Protein AF-A0A0P1G162-F1 (afdb_monomer_lite)

Radius of gyration: 25.58 Å; chains: 1; bounding box: 46×35×74 Å

pLDDT: mean 85.0, std 11.07, range [54.59, 97.31]

Structure (mmCIF, N/CA/C/O backbone):
data_AF-A0A0P1G162-F1
#
_entry.id   AF-A0A0P1G162-F1
#
loop_
_atom_site.group_PDB
_atom_site.id
_atom_site.type_symbol
_atom_site.label_atom_id
_atom_site.label_alt_id
_atom_site.label_comp_id
_atom_site.label_asym_id
_atom_site.label_entity_id
_atom_site.label_seq_id
_atom_site.pdbx_PDB_ins_code
_atom_site.Cartn_x
_atom_site.Cartn_y
_atom_site.Cartn_z
_atom_site.occupancy
_atom_site.B_iso_or_equiv
_atom_site.auth_seq_id
_atom_site.auth_comp_id
_atom_site.auth_asym_id
_atom_site.auth_atom_id
_atom_site.pdbx_PDB_model_num
ATOM 1 N N . MET A 1 1 ? 17.571 1.862 -29.675 1.00 54.59 1 MET A N 1
ATOM 2 C CA . MET A 1 1 ? 16.345 1.551 -30.437 1.00 54.59 1 MET A CA 1
ATOM 3 C C . MET A 1 1 ? 16.375 2.489 -31.629 1.00 54.59 1 MET A C 1
ATOM 5 O O . MET A 1 1 ? 16.463 3.686 -31.397 1.00 54.59 1 MET A O 1
ATOM 9 N N . GLY A 1 2 ? 16.515 1.969 -32.850 1.00 68.31 2 GLY A N 1
ATOM 10 C CA . GLY A 1 2 ? 16.544 2.812 -34.050 1.00 68.31 2 GLY A CA 1
ATOM 11 C C . GLY A 1 2 ? 15.142 3.324 -34.371 1.00 68.31 2 GLY A C 1
ATOM 12 O O . GLY A 1 2 ? 14.163 2.671 -34.011 1.00 68.31 2 GLY A O 1
ATOM 13 N N . SER A 1 3 ? 15.044 4.487 -35.005 1.00 77.25 3 SER A N 1
ATOM 14 C CA . SER A 1 3 ? 13.795 5.010 -35.556 1.00 77.25 3 SER A CA 1
ATOM 15 C C . SER A 1 3 ? 13.823 4.903 -37.079 1.00 77.25 3 SER A C 1
ATOM 17 O O . SER A 1 3 ? 14.880 5.009 -37.697 1.00 77.25 3 SER A O 1
ATOM 19 N N . VAL A 1 4 ? 12.653 4.665 -37.668 1.00 84.94 4 VAL A N 1
ATOM 20 C CA . VAL A 1 4 ? 12.429 4.638 -39.117 1.00 84.94 4 VAL A CA 1
ATOM 21 C C . VAL A 1 4 ? 11.321 5.635 -39.430 1.00 84.94 4 VAL A C 1
ATOM 23 O O . VAL A 1 4 ? 10.371 5.762 -38.653 1.00 84.94 4 VAL A O 1
ATOM 26 N N . ARG A 1 5 ? 11.461 6.372 -40.531 1.00 84.31 5 ARG A N 1
ATOM 27 C CA . ARG A 1 5 ? 10.523 7.407 -40.977 1.00 84.31 5 ARG A CA 1
ATOM 28 C C . ARG A 1 5 ? 10.002 7.057 -42.366 1.00 84.31 5 ARG A C 1
ATOM 30 O O . ARG A 1 5 ? 10.752 6.527 -43.182 1.00 84.31 5 ARG A O 1
ATOM 37 N N . PHE A 1 6 ? 8.739 7.373 -42.633 1.00 82.56 6 PHE A N 1
ATOM 38 C CA . PHE A 1 6 ? 8.193 7.333 -43.985 1.00 82.56 6 PHE A CA 1
ATOM 39 C C . PHE A 1 6 ? 7.494 8.648 -44.314 1.00 82.56 6 PHE A C 1
ATOM 41 O O . PHE A 1 6 ? 6.809 9.209 -43.458 1.00 82.56 6 PHE A O 1
ATOM 48 N N . ASP A 1 7 ? 7.664 9.111 -45.545 1.00 83.25 7 ASP A N 1
ATOM 49 C CA . ASP A 1 7 ? 6.982 10.279 -46.092 1.00 83.25 7 ASP A CA 1
ATOM 50 C C . ASP A 1 7 ? 6.699 10.027 -47.581 1.00 83.25 7 ASP A C 1
ATOM 52 O O . ASP A 1 7 ? 7.611 9.777 -48.367 1.00 83.25 7 ASP A O 1
ATOM 56 N N . ALA A 1 8 ? 5.417 10.038 -47.953 1.00 80.62 8 ALA A N 1
ATOM 57 C CA . ALA A 1 8 ? 4.953 9.707 -49.302 1.00 80.62 8 ALA A CA 1
ATOM 58 C C . ALA A 1 8 ? 4.975 10.900 -50.276 1.00 80.62 8 ALA A C 1
ATOM 60 O O . ALA A 1 8 ? 4.423 10.811 -51.375 1.00 80.62 8 ALA A O 1
ATOM 61 N N . SER A 1 9 ? 5.570 12.029 -49.885 1.00 82.75 9 SER A N 1
ATOM 62 C CA . SER A 1 9 ? 5.669 13.207 -50.742 1.00 82.75 9 SER A CA 1
ATOM 63 C C . SER A 1 9 ? 6.615 12.976 -51.930 1.00 82.75 9 SER A C 1
ATOM 65 O O . SER A 1 9 ? 7.661 12.327 -51.800 1.00 82.75 9 SER A O 1
ATOM 67 N N . PRO A 1 10 ? 6.305 13.571 -53.098 1.00 77.25 10 PRO A N 1
ATOM 68 C CA . PRO A 1 10 ? 7.207 13.552 -54.250 1.00 77.25 10 PRO A CA 1
ATOM 69 C C . PRO A 1 10 ? 8.549 14.240 -53.944 1.00 77.25 10 PRO A C 1
ATOM 71 O O . PRO A 1 10 ? 9.574 13.903 -54.534 1.00 77.25 10 PRO A O 1
ATOM 74 N N . GLU A 1 11 ? 8.561 15.170 -52.987 1.00 78.44 11 GLU A N 1
ATOM 75 C CA . GLU A 1 11 ? 9.760 15.859 -52.509 1.00 78.44 11 GLU A CA 1
ATOM 76 C C . GLU A 1 11 ? 10.715 14.902 -51.783 1.00 78.44 11 GLU A C 1
ATOM 78 O O . GLU A 1 11 ? 11.914 14.896 -52.074 1.00 78.44 11 GLU A O 1
ATOM 83 N N . THR A 1 12 ? 10.182 14.035 -50.913 1.00 77.69 12 THR A N 1
ATOM 84 C CA . THR A 1 12 ? 10.964 12.997 -50.223 1.00 77.69 12 THR A CA 1
ATOM 85 C C . THR A 1 12 ? 11.513 11.963 -51.203 1.00 77.69 12 THR A C 1
ATOM 87 O O . THR A 1 12 ? 12.677 11.578 -51.101 1.00 77.69 12 THR A O 1
ATOM 90 N N . ALA A 1 13 ? 10.725 11.560 -52.205 1.00 76.50 13 ALA A N 1
ATOM 91 C CA . ALA A 1 13 ? 11.189 10.644 -53.249 1.00 76.50 13 ALA A CA 1
ATOM 92 C C . ALA A 1 13 ? 12.379 11.228 -54.034 1.00 76.50 13 ALA A C 1
ATOM 94 O O . ALA A 1 13 ? 13.411 10.571 -54.182 1.00 76.50 13 ALA A O 1
ATOM 95 N N . ALA A 1 14 ? 12.278 12.495 -54.452 1.00 78.12 14 ALA A N 1
ATOM 96 C CA . ALA A 1 14 ? 13.358 13.190 -55.147 1.00 78.12 14 ALA A CA 1
ATOM 97 C C . ALA A 1 14 ? 14.593 13.409 -54.253 1.00 78.12 14 ALA A C 1
ATOM 99 O O . ALA A 1 14 ? 15.727 13.392 -54.734 1.00 78.12 14 ALA A O 1
ATOM 100 N N . GLN A 1 15 ? 14.399 13.620 -52.948 1.00 78.62 15 GLN A N 1
ATOM 101 C CA . GLN A 1 15 ? 15.494 13.737 -51.986 1.00 78.62 15 GLN A CA 1
ATOM 102 C C . GLN A 1 15 ? 16.246 12.415 -51.818 1.00 78.62 15 GLN A C 1
ATOM 104 O O . GLN A 1 15 ? 17.475 12.415 -51.871 1.00 78.62 15 GLN A O 1
ATOM 109 N N . ILE A 1 16 ? 15.527 11.303 -51.643 1.00 77.00 16 ILE A N 1
ATOM 110 C CA . ILE A 1 16 ? 16.122 9.969 -51.505 1.00 77.00 16 ILE A CA 1
ATOM 111 C C . ILE A 1 16 ? 16.911 9.615 -52.769 1.00 77.00 16 ILE A C 1
ATOM 113 O O . ILE A 1 16 ? 18.046 9.160 -52.663 1.00 77.00 16 ILE A O 1
ATOM 117 N N . GLU A 1 17 ? 16.364 9.889 -53.957 1.00 76.25 17 GLU A N 1
ATOM 118 C CA . GLU A 1 17 ? 17.042 9.625 -55.232 1.00 76.25 17 GLU A CA 1
ATOM 119 C C . GLU A 1 17 ? 18.319 10.463 -55.400 1.00 76.25 17 GLU A C 1
ATOM 121 O O . GLU A 1 17 ? 19.373 9.920 -55.737 1.00 76.25 17 GLU A O 1
ATOM 126 N N . ARG A 1 18 ? 18.270 11.769 -55.088 1.00 76.56 18 ARG A N 1
ATOM 127 C CA . ARG A 1 18 ? 19.468 12.632 -55.107 1.00 76.56 18 ARG A CA 1
ATOM 128 C C . ARG A 1 18 ? 20.525 12.184 -54.102 1.00 76.56 18 ARG A C 1
ATOM 130 O O . ARG A 1 18 ? 21.718 12.322 -54.368 1.00 76.56 18 ARG A O 1
ATOM 137 N N . ALA A 1 19 ? 20.099 11.682 -52.947 1.00 74.44 19 ALA A N 1
ATOM 138 C CA . ALA A 1 19 ? 20.993 11.262 -51.878 1.00 74.44 19 ALA A CA 1
ATOM 139 C C . ALA A 1 19 ? 21.515 9.828 -52.053 1.00 74.44 19 ALA A C 1
ATOM 141 O O . ALA A 1 19 ? 22.520 9.494 -51.444 1.00 74.44 19 ALA A O 1
ATOM 142 N N . ALA A 1 20 ? 20.911 8.995 -52.910 1.00 71.06 20 ALA A N 1
ATOM 143 C CA . ALA A 1 20 ? 21.190 7.556 -53.034 1.00 71.06 20 ALA A CA 1
ATOM 144 C C . ALA A 1 20 ? 22.652 7.177 -53.360 1.00 71.06 20 ALA A C 1
ATOM 146 O O . ALA A 1 20 ? 23.011 6.002 -53.301 1.00 71.06 20 ALA A O 1
ATOM 147 N N . ARG A 1 21 ? 23.500 8.148 -53.725 1.00 70.62 21 ARG A N 1
ATOM 148 C CA . ARG A 1 21 ? 24.934 7.966 -54.017 1.00 70.62 21 ARG A CA 1
ATOM 149 C C . ARG A 1 21 ? 25.831 8.971 -53.285 1.00 70.62 21 ARG A C 1
ATOM 151 O O . ARG A 1 21 ? 26.947 9.223 -53.730 1.00 70.62 21 ARG A O 1
ATOM 158 N N . THR A 1 22 ? 25.338 9.572 -52.206 1.00 78.50 22 THR A N 1
ATOM 159 C CA . THR A 1 22 ? 26.082 10.539 -51.392 1.00 78.50 22 THR A CA 1
ATOM 160 C C . THR A 1 22 ? 26.056 10.142 -49.921 1.00 78.50 22 THR A C 1
ATOM 162 O O . THR A 1 22 ? 25.216 9.356 -49.483 1.00 78.50 22 THR A O 1
ATOM 165 N N . ASP A 1 23 ? 26.945 1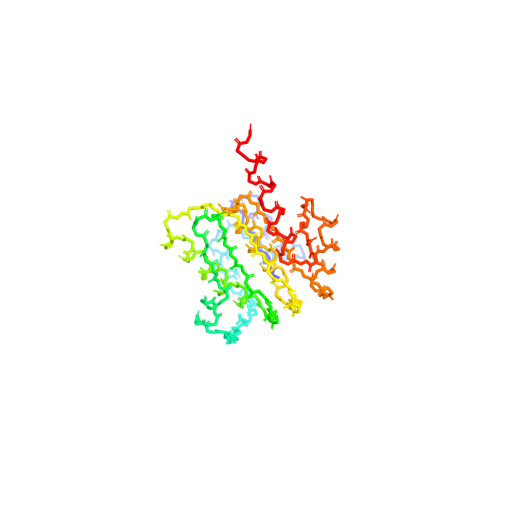0.741 -49.132 1.00 71.12 23 ASP A N 1
ATOM 166 C CA . ASP A 1 23 ? 26.984 10.553 -47.676 1.00 71.12 23 ASP A CA 1
ATOM 167 C C . ASP A 1 23 ? 25.746 11.120 -46.953 1.00 71.12 23 ASP A C 1
ATOM 169 O O . ASP A 1 23 ? 25.569 10.901 -45.757 1.00 71.12 23 ASP A O 1
ATOM 173 N N . ALA A 1 24 ? 24.869 11.839 -47.665 1.00 75.38 24 ALA A N 1
ATOM 174 C CA . ALA A 1 24 ? 23.609 12.356 -47.135 1.00 75.38 24 ALA A CA 1
ATOM 175 C C . ALA A 1 24 ? 22.458 11.330 -47.186 1.00 75.38 24 ALA A C 1
ATOM 177 O O . ALA A 1 24 ? 21.331 11.661 -46.813 1.00 75.38 24 ALA A O 1
ATOM 178 N N . PHE A 1 25 ? 22.708 10.107 -47.669 1.00 78.69 25 PHE A N 1
ATOM 179 C CA . PHE A 1 25 ? 21.707 9.044 -47.712 1.00 78.69 25 PHE A CA 1
ATOM 180 C C . PHE A 1 25 ? 21.298 8.587 -46.304 1.00 78.69 25 PHE A C 1
ATOM 182 O O . PHE A 1 25 ? 22.125 8.079 -45.546 1.00 78.69 25 PHE A O 1
ATOM 189 N N . ASP A 1 26 ? 20.007 8.699 -45.976 1.00 78.06 26 ASP A N 1
ATOM 190 C CA . ASP A 1 26 ? 19.441 8.123 -44.752 1.00 78.06 26 ASP A CA 1
ATOM 191 C C . ASP A 1 26 ? 18.793 6.754 -45.051 1.00 78.06 26 ASP A C 1
ATOM 193 O O . ASP A 1 26 ? 17.706 6.701 -45.632 1.00 78.06 26 ASP A O 1
ATOM 197 N N . PRO A 1 27 ? 19.399 5.628 -44.623 1.00 79.25 27 PRO A N 1
ATOM 198 C CA . PRO A 1 27 ? 18.866 4.282 -44.851 1.00 79.25 27 PRO A CA 1
ATOM 199 C C . PRO A 1 27 ? 17.619 3.952 -44.008 1.00 79.25 27 PRO A C 1
ATOM 201 O O . PRO A 1 27 ? 17.137 2.815 -44.042 1.00 79.25 27 PRO A O 1
ATOM 204 N N . ASN A 1 28 ? 17.132 4.892 -43.192 1.00 82.44 28 ASN A N 1
ATOM 205 C CA . ASN A 1 28 ? 15.932 4.747 -42.373 1.00 82.44 28 ASN A CA 1
ATOM 206 C C . ASN A 1 28 ? 14.798 5.701 -42.800 1.00 82.44 28 ASN A C 1
ATOM 208 O O . ASN A 1 28 ? 13.811 5.815 -42.067 1.00 82.44 28 ASN A O 1
ATOM 212 N N . LEU A 1 29 ? 14.915 6.360 -43.960 1.00 84.44 29 LEU A N 1
ATOM 213 C CA . LEU A 1 29 ? 13.868 7.181 -44.571 1.00 84.44 29 LEU A CA 1
ATOM 214 C C . LEU A 1 29 ? 13.285 6.479 -45.808 1.00 84.44 29 LEU A C 1
ATOM 216 O O . LEU A 1 29 ? 14.016 6.131 -46.731 1.00 84.44 29 LEU A O 1
ATOM 220 N N . PHE A 1 30 ? 11.964 6.291 -45.832 1.00 86.56 30 PHE A N 1
ATOM 221 C CA . PHE A 1 30 ? 11.251 5.569 -46.893 1.00 86.56 30 PHE A CA 1
ATOM 222 C C . PHE A 1 30 ? 10.132 6.411 -47.510 1.00 86.56 30 PHE A C 1
ATOM 224 O O . PHE A 1 30 ? 9.578 7.299 -46.866 1.00 86.56 30 PHE A O 1
ATOM 231 N N . THR A 1 31 ? 9.753 6.097 -48.747 1.00 85.69 31 THR A N 1
ATOM 232 C CA . THR A 1 31 ? 8.630 6.752 -49.444 1.00 85.69 31 THR A CA 1
ATOM 233 C C . THR A 1 31 ? 7.275 6.118 -49.136 1.00 85.69 31 THR A C 1
ATOM 235 O O . THR A 1 31 ? 6.232 6.658 -49.493 1.00 85.69 31 THR A O 1
ATOM 238 N N . ASN A 1 32 ? 7.260 4.957 -48.482 1.00 84.75 32 ASN A N 1
ATOM 239 C CA . ASN A 1 32 ? 6.035 4.253 -48.136 1.00 84.75 32 ASN A CA 1
ATOM 240 C C . ASN A 1 32 ? 6.145 3.569 -46.769 1.00 84.75 32 ASN A C 1
ATOM 242 O O . ASN A 1 32 ? 7.229 3.337 -46.226 1.00 84.75 32 ASN A O 1
ATOM 246 N N . ARG A 1 33 ? 4.974 3.280 -46.200 1.00 82.56 33 ARG A N 1
ATOM 247 C CA . ARG A 1 33 ? 4.839 2.690 -44.870 1.00 82.56 33 ARG A CA 1
ATOM 248 C C . ARG A 1 33 ? 5.283 1.229 -44.836 1.00 82.56 33 ARG A C 1
ATOM 250 O O . ARG A 1 33 ? 5.865 0.819 -43.837 1.00 82.56 33 ARG A O 1
ATOM 257 N N . ASP A 1 34 ? 5.004 0.459 -45.882 1.00 86.06 34 ASP A N 1
ATOM 258 C CA . ASP A 1 34 ? 5.282 -0.980 -45.908 1.00 86.06 34 ASP A CA 1
ATOM 259 C C . ASP A 1 34 ? 6.787 -1.270 -45.834 1.00 86.06 34 ASP A C 1
ATOM 261 O O . ASP A 1 34 ? 7.220 -2.085 -45.017 1.00 86.06 34 ASP A O 1
ATOM 265 N N . ASP A 1 35 ? 7.604 -0.515 -46.568 1.00 84.06 35 ASP A N 1
ATOM 266 C CA . ASP A 1 35 ? 9.064 -0.627 -46.530 1.00 84.06 35 ASP A CA 1
ATOM 267 C C . ASP A 1 35 ? 9.642 -0.160 -45.188 1.00 84.06 35 ASP A C 1
ATOM 269 O O . ASP A 1 35 ? 10.555 -0.786 -44.640 1.00 84.06 35 ASP A O 1
ATOM 273 N N . ALA A 1 36 ? 9.072 0.900 -44.604 1.00 83.19 36 ALA A N 1
ATOM 274 C CA . ALA A 1 36 ? 9.453 1.364 -43.274 1.00 83.19 36 ALA A CA 1
ATOM 275 C C . ALA A 1 36 ? 9.171 0.310 -42.190 1.00 83.19 36 ALA A C 1
ATOM 277 O O . ALA A 1 36 ? 10.000 0.086 -41.303 1.00 83.19 36 ALA A O 1
ATOM 278 N N . VAL A 1 37 ? 8.026 -0.373 -42.270 1.00 83.38 37 VAL A N 1
ATOM 279 C CA . VAL A 1 37 ? 7.676 -1.478 -41.367 1.00 83.38 37 VAL A CA 1
ATOM 280 C C . VAL A 1 37 ? 8.609 -2.670 -41.589 1.00 83.38 37 VAL A C 1
ATOM 282 O O . VAL A 1 37 ? 9.187 -3.173 -40.625 1.00 83.38 37 VAL A O 1
ATOM 285 N N . ALA A 1 38 ? 8.868 -3.054 -42.841 1.00 85.19 38 ALA A N 1
ATOM 286 C CA . ALA A 1 38 ? 9.804 -4.131 -43.161 1.00 85.19 38 ALA A CA 1
ATOM 287 C C . ALA A 1 38 ? 11.230 -3.843 -42.652 1.00 85.19 38 ALA A C 1
ATOM 289 O O . ALA A 1 38 ? 11.946 -4.754 -42.225 1.00 85.19 38 ALA A O 1
ATOM 290 N N . ARG A 1 39 ? 11.655 -2.572 -42.658 1.00 82.81 39 ARG A N 1
ATOM 291 C CA . ARG A 1 39 ? 12.931 -2.138 -42.077 1.00 82.81 39 ARG A CA 1
ATOM 292 C C . ARG A 1 39 ? 12.938 -2.263 -40.558 1.00 82.81 39 ARG A C 1
ATOM 294 O O . ARG A 1 39 ? 13.928 -2.760 -40.018 1.00 82.81 39 ARG A O 1
ATOM 301 N N . LEU A 1 40 ? 11.872 -1.825 -39.887 1.00 81.69 40 LEU A N 1
ATOM 302 C CA . LEU A 1 40 ? 11.719 -1.946 -38.433 1.00 81.69 40 LEU A CA 1
ATOM 303 C C . LEU A 1 40 ? 11.768 -3.408 -37.979 1.00 81.69 40 LEU A C 1
ATOM 305 O O . LEU A 1 40 ? 12.475 -3.712 -37.020 1.00 81.69 40 LEU A O 1
ATOM 309 N N . ASP A 1 41 ? 11.104 -4.315 -38.696 1.00 79.62 41 ASP A N 1
ATOM 310 C CA . ASP A 1 41 ? 11.087 -5.747 -38.368 1.00 79.62 41 ASP A CA 1
ATOM 311 C C . ASP A 1 41 ? 12.470 -6.402 -38.488 1.00 79.62 41 ASP A C 1
ATOM 313 O O . ASP A 1 41 ? 12.810 -7.314 -37.733 1.00 79.62 41 ASP A O 1
ATOM 317 N N . ARG A 1 42 ? 13.302 -5.914 -39.415 1.00 79.00 42 ARG A N 1
ATOM 318 C CA . ARG A 1 42 ? 14.681 -6.388 -39.615 1.00 79.00 42 ARG A CA 1
ATOM 319 C C . ARG A 1 42 ? 15.689 -5.735 -38.672 1.00 79.00 42 ARG A C 1
ATOM 321 O O . ARG A 1 42 ? 16.851 -6.148 -38.655 1.00 79.00 42 ARG A O 1
ATOM 328 N N . MET A 1 43 ? 15.305 -4.701 -37.918 1.00 78.38 43 MET A N 1
ATOM 329 C CA . MET A 1 43 ? 16.220 -4.086 -36.962 1.00 78.38 43 MET A CA 1
ATOM 330 C C . MET A 1 43 ? 16.512 -5.065 -35.818 1.00 78.38 43 MET A C 1
ATOM 332 O O . MET A 1 43 ? 15.585 -5.653 -35.258 1.00 78.38 43 MET A O 1
ATOM 336 N N . PRO A 1 44 ? 17.787 -5.219 -35.410 1.00 65.62 44 PRO A N 1
ATOM 337 C CA . PRO A 1 44 ? 18.139 -6.070 -34.285 1.00 65.62 44 PRO A CA 1
ATOM 338 C C . PRO A 1 44 ? 17.474 -5.518 -33.024 1.00 65.62 44 PRO A C 1
ATOM 340 O O . PRO A 1 44 ? 17.884 -4.506 -32.446 1.00 65.62 44 PRO A O 1
ATOM 343 N N . THR A 1 45 ? 16.408 -6.181 -32.590 1.00 65.94 45 THR A N 1
ATOM 344 C CA . THR A 1 45 ? 15.763 -5.869 -31.328 1.00 65.94 45 THR A CA 1
ATOM 345 C C . THR A 1 45 ? 16.660 -6.393 -30.219 1.00 65.94 45 THR A C 1
ATOM 347 O O . THR A 1 45 ? 16.752 -7.593 -29.980 1.00 65.94 45 THR A O 1
ATOM 350 N N . LYS A 1 46 ? 17.275 -5.484 -29.457 1.00 58.88 46 LYS A N 1
ATOM 351 C CA . LYS A 1 46 ? 17.721 -5.792 -28.090 1.00 58.88 46 LYS A CA 1
ATOM 352 C C . LYS A 1 46 ? 16.483 -5.938 -27.201 1.00 58.88 46 LYS A C 1
ATOM 354 O O . LYS A 1 46 ? 16.286 -5.160 -26.272 1.00 58.88 46 LYS A O 1
ATOM 359 N N . ARG A 1 47 ? 15.587 -6.876 -27.529 1.00 56.66 47 ARG A N 1
ATOM 360 C CA . ARG A 1 47 ? 14.538 -7.305 -26.609 1.00 56.66 47 ARG A CA 1
ATOM 361 C C . ARG A 1 47 ? 15.265 -8.011 -25.480 1.00 56.66 47 ARG A C 1
ATOM 363 O O . ARG A 1 47 ? 15.593 -9.187 -25.578 1.00 56.66 47 ARG A O 1
ATOM 370 N N . THR A 1 48 ? 15.581 -7.251 -24.439 1.00 57.94 48 THR A N 1
ATOM 371 C CA . THR A 1 48 ? 16.070 -7.803 -23.185 1.00 57.94 48 THR A CA 1
ATOM 372 C C . THR A 1 48 ? 15.066 -8.862 -22.755 1.00 57.94 48 THR A C 1
ATOM 374 O O . THR A 1 48 ? 13.865 -8.579 -22.697 1.00 57.94 48 THR A O 1
ATOM 377 N N . GLN A 1 49 ? 15.541 -10.089 -22.532 1.00 57.62 49 GLN A N 1
ATOM 378 C CA . GLN A 1 49 ? 14.711 -11.169 -22.014 1.00 57.62 49 GLN A CA 1
ATOM 379 C C . GLN A 1 49 ? 13.941 -10.633 -20.806 1.00 57.62 49 GLN A C 1
ATOM 381 O O . GLN A 1 49 ? 14.531 -10.037 -19.902 1.00 57.62 49 GLN A O 1
ATOM 386 N N . LYS A 1 50 ? 12.613 -10.775 -20.821 1.00 57.69 50 LYS A N 1
ATOM 387 C CA . LYS A 1 50 ? 11.789 -10.343 -19.696 1.00 57.69 50 LYS A CA 1
ATOM 388 C C . LYS A 1 50 ? 12.216 -11.194 -18.504 1.00 57.69 50 LYS A C 1
ATOM 390 O O . LYS A 1 50 ? 11.992 -12.400 -18.519 1.00 57.69 50 LYS A O 1
ATOM 395 N N . VAL A 1 51 ? 12.867 -10.584 -17.517 1.00 66.69 51 VAL A N 1
ATOM 396 C CA . VAL A 1 51 ? 13.251 -11.277 -16.286 1.00 66.69 51 VAL A CA 1
ATOM 397 C C . VAL A 1 51 ? 11.958 -11.704 -15.598 1.00 66.69 51 VAL A C 1
ATOM 399 O O . VAL A 1 51 ? 11.208 -10.877 -15.079 1.00 66.69 51 VAL A O 1
ATOM 402 N N . LEU A 1 52 ? 11.648 -12.995 -15.680 1.00 66.06 52 LEU A N 1
ATOM 403 C CA . LEU A 1 52 ? 10.531 -13.599 -14.972 1.00 66.06 52 LEU A CA 1
ATOM 404 C C . LEU A 1 52 ? 11.055 -14.026 -13.608 1.00 66.06 52 LEU A C 1
ATOM 406 O O . LEU A 1 52 ? 11.715 -15.052 -13.479 1.00 66.06 52 LEU A O 1
ATOM 410 N N . HIS A 1 53 ? 10.793 -13.211 -12.595 1.00 74.94 53 HIS A N 1
ATOM 411 C CA . HIS A 1 53 ? 11.111 -13.592 -11.228 1.00 74.94 53 HIS A CA 1
ATOM 412 C C . HIS A 1 53 ? 10.167 -14.697 -10.753 1.00 74.94 53 HIS A C 1
ATOM 414 O O . HIS A 1 53 ? 8.969 -14.639 -11.042 1.00 74.94 53 HIS A O 1
ATOM 420 N N . ALA A 1 54 ? 10.684 -15.686 -10.024 1.00 76.81 54 ALA A N 1
ATOM 421 C CA . ALA A 1 54 ? 9.846 -16.629 -9.291 1.00 76.81 54 ALA A CA 1
ATOM 422 C C . ALA A 1 54 ? 9.044 -15.879 -8.205 1.00 76.81 54 ALA A C 1
ATOM 424 O O . ALA A 1 54 ? 9.527 -14.870 -7.692 1.00 76.81 54 ALA A O 1
ATOM 425 N N . PRO A 1 55 ? 7.817 -16.314 -7.875 1.00 81.69 55 PRO A N 1
ATOM 426 C CA . PRO A 1 55 ? 7.064 -15.711 -6.780 1.00 81.69 55 PRO A CA 1
ATOM 427 C C . PRO A 1 55 ? 7.744 -16.024 -5.438 1.00 81.69 55 PRO A C 1
ATOM 429 O O . PRO A 1 55 ? 7.999 -17.191 -5.145 1.00 81.69 55 PRO A O 1
ATOM 432 N N . ASN A 1 56 ? 8.011 -15.002 -4.615 1.00 90.50 56 ASN A N 1
ATOM 433 C CA . ASN A 1 56 ? 8.564 -15.203 -3.264 1.00 90.50 56 ASN A CA 1
ATOM 434 C C . ASN A 1 56 ? 7.493 -15.579 -2.232 1.00 90.50 56 ASN A C 1
ATOM 436 O O . ASN A 1 56 ? 7.814 -16.060 -1.147 1.00 90.50 56 ASN A O 1
ATOM 440 N N . TYR A 1 57 ? 6.220 -15.356 -2.559 1.00 92.75 57 TYR A N 1
ATOM 441 C CA . TYR A 1 57 ? 5.108 -15.483 -1.628 1.00 92.75 57 TYR A CA 1
ATOM 442 C C . TYR A 1 57 ? 3.925 -16.218 -2.252 1.00 92.75 57 TYR A C 1
ATOM 444 O O . TYR A 1 57 ? 3.752 -16.250 -3.470 1.00 92.75 57 TYR A O 1
ATOM 452 N N . THR A 1 58 ? 3.100 -16.809 -1.392 1.00 92.81 58 THR A N 1
ATOM 453 C CA . THR A 1 58 ? 1.878 -17.518 -1.785 1.00 92.81 58 THR A CA 1
ATOM 454 C C . THR A 1 58 ? 0.645 -16.645 -1.558 1.00 92.81 58 THR A C 1
ATOM 456 O O . THR A 1 58 ? 0.655 -15.716 -0.756 1.00 92.81 58 THR A O 1
ATOM 459 N N . THR A 1 59 ? -0.479 -16.978 -2.188 1.00 91.44 59 THR A N 1
ATOM 460 C CA . THR A 1 59 ? -1.749 -16.283 -1.921 1.00 91.44 59 THR A CA 1
ATOM 461 C C . THR A 1 59 ? -2.192 -16.407 -0.457 1.00 91.44 59 THR A C 1
ATOM 463 O O . THR A 1 59 ? -2.774 -15.473 0.094 1.00 91.44 59 THR A O 1
ATOM 466 N N . ALA A 1 60 ? -1.889 -17.531 0.20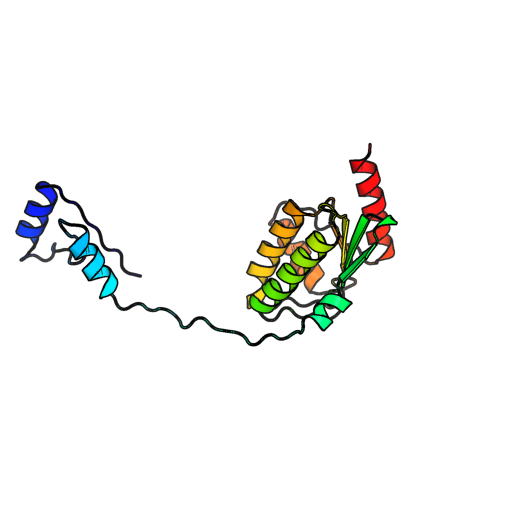5 1.00 92.31 60 ALA A N 1
ATOM 467 C CA . ALA A 1 60 ? -2.187 -17.727 1.626 1.00 92.31 60 ALA A CA 1
ATOM 468 C C . ALA A 1 60 ? -1.390 -16.755 2.517 1.00 92.31 60 ALA A C 1
ATOM 470 O O . ALA A 1 60 ? -1.937 -16.190 3.466 1.00 92.31 60 ALA A O 1
ATOM 471 N N . GLU A 1 61 ? -0.128 -16.503 2.159 1.00 93.25 61 GLU A N 1
ATOM 472 C CA . GLU A 1 61 ? 0.721 -15.489 2.792 1.00 93.25 61 GLU A CA 1
ATOM 473 C C . GLU A 1 61 ? 0.135 -14.081 2.661 1.00 93.25 61 GLU A C 1
ATOM 475 O O . GLU A 1 61 ? 0.205 -13.272 3.585 1.00 93.25 61 GLU A O 1
ATOM 480 N N . PHE A 1 62 ? -0.478 -13.781 1.520 1.00 93.94 62 PHE A N 1
ATOM 481 C CA . PHE A 1 62 ? -1.113 -12.486 1.316 1.00 93.94 62 PHE A CA 1
ATOM 482 C C . PHE A 1 62 ? -2.414 -12.362 2.101 1.00 93.94 62 PHE A C 1
ATOM 484 O O . PHE A 1 62 ? -2.659 -11.341 2.741 1.00 93.94 62 PHE A O 1
ATOM 491 N N . THR A 1 63 ? -3.205 -13.435 2.126 1.00 94.44 63 THR A N 1
ATOM 492 C CA . THR A 1 63 ? -4.489 -13.469 2.831 1.00 94.44 63 THR A CA 1
ATOM 493 C C . THR A 1 63 ? -4.307 -13.225 4.327 1.00 94.44 63 THR A C 1
ATOM 495 O O . THR A 1 63 ? -5.042 -12.429 4.904 1.00 94.44 63 THR A O 1
ATOM 498 N N . ARG A 1 64 ? -3.297 -13.837 4.965 1.00 95.06 64 ARG A N 1
ATOM 499 C CA . ARG A 1 64 ? -3.042 -13.633 6.406 1.00 95.06 64 ARG A CA 1
ATOM 500 C C . ARG A 1 64 ? -2.631 -12.197 6.762 1.00 95.06 64 ARG A C 1
ATOM 502 O O . ARG A 1 64 ? -2.769 -11.794 7.915 1.00 95.06 64 ARG A O 1
ATOM 509 N N . ARG A 1 65 ? -2.128 -11.436 5.784 1.00 95.94 65 ARG A N 1
ATOM 510 C CA . ARG A 1 65 ? -1.649 -10.056 5.951 1.00 95.94 65 ARG A CA 1
ATOM 511 C C . ARG A 1 65 ? -2.718 -8.998 5.682 1.00 95.94 65 ARG A C 1
ATOM 513 O O . ARG A 1 65 ? -2.460 -7.817 5.891 1.00 95.94 65 ARG A O 1
ATOM 520 N N . LEU A 1 66 ? -3.911 -9.398 5.245 1.00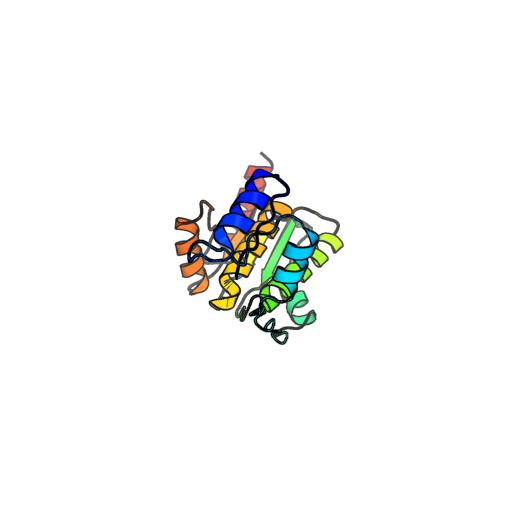 96.25 66 LEU A N 1
ATOM 521 C CA . LEU A 1 66 ? -5.033 -8.494 5.004 1.00 96.25 66 LEU A CA 1
ATOM 522 C C . LEU A 1 66 ? -6.149 -8.766 6.004 1.00 96.25 66 LEU A C 1
ATOM 524 O O . LEU A 1 66 ? -6.689 -9.870 6.065 1.00 96.25 66 LEU A O 1
ATOM 528 N N . ARG A 1 67 ? -6.529 -7.744 6.772 1.00 96.44 67 ARG A N 1
ATOM 529 C CA . ARG A 1 67 ? -7.655 -7.829 7.710 1.00 96.44 67 ARG A CA 1
ATOM 530 C C . ARG A 1 67 ? -8.647 -6.712 7.427 1.00 96.44 67 ARG A C 1
ATOM 532 O O . ARG A 1 67 ? -8.277 -5.542 7.449 1.00 96.44 67 ARG A O 1
ATOM 539 N N . PHE A 1 68 ? -9.890 -7.094 7.164 1.00 96.06 68 PHE A N 1
ATOM 540 C CA . PHE A 1 68 ? -11.008 -6.175 6.987 1.00 96.06 68 PHE A CA 1
ATOM 541 C C . PHE A 1 68 ? -11.731 -6.023 8.321 1.00 96.06 68 PHE A C 1
ATOM 543 O O . PHE A 1 68 ? -12.040 -7.023 8.967 1.00 96.06 68 PHE A O 1
ATOM 550 N N . ASP A 1 69 ? -11.996 -4.782 8.702 1.00 95.19 69 ASP A N 1
ATOM 551 C CA . ASP A 1 69 ? -12.830 -4.400 9.835 1.00 95.19 69 ASP A CA 1
ATOM 552 C C . ASP A 1 69 ? -14.006 -3.580 9.279 1.00 95.19 69 ASP A C 1
ATOM 554 O O . ASP A 1 69 ? -13.861 -2.369 9.069 1.00 95.19 69 ASP A O 1
ATOM 558 N N . PRO A 1 70 ? -15.124 -4.241 8.915 1.00 92.88 70 PRO A N 1
ATOM 559 C CA . PRO A 1 70 ? -16.265 -3.579 8.289 1.00 92.88 70 PRO A CA 1
ATOM 560 C C . PRO A 1 70 ? -16.911 -2.535 9.199 1.00 92.88 70 PRO A C 1
ATOM 562 O O . PRO A 1 70 ? -17.289 -1.472 8.714 1.00 92.88 70 PRO A O 1
ATOM 565 N N . ASP A 1 71 ? -16.969 -2.801 10.506 1.00 91.25 71 ASP A N 1
ATOM 566 C CA . ASP A 1 71 ? -17.585 -1.904 11.486 1.00 91.25 71 ASP A CA 1
ATOM 567 C C . ASP A 1 71 ? -16.809 -0.585 11.588 1.00 91.25 71 ASP A C 1
ATOM 569 O O . ASP A 1 71 ? -17.395 0.497 11.615 1.00 91.25 71 ASP A O 1
ATOM 573 N N . ALA A 1 72 ? -15.474 -0.656 11.578 1.00 90.50 72 ALA A N 1
ATOM 574 C CA . ALA A 1 72 ? -14.625 0.531 11.570 1.00 90.50 72 ALA A CA 1
ATOM 575 C C . ALA A 1 72 ? -14.385 1.112 10.161 1.00 90.50 72 ALA A C 1
ATOM 577 O O . ALA A 1 72 ? -13.779 2.187 10.045 1.00 90.50 72 ALA A O 1
ATOM 578 N N . GLN A 1 73 ? -14.807 0.415 9.098 1.00 95.25 73 GLN A N 1
ATOM 579 C CA . GLN A 1 73 ? -14.448 0.693 7.702 1.00 95.25 73 GLN A CA 1
ATOM 580 C C . GLN A 1 73 ? -12.920 0.782 7.502 1.00 95.25 73 GLN A C 1
ATOM 582 O O . GLN A 1 73 ? -12.399 1.630 6.770 1.00 95.25 73 GLN A O 1
ATOM 587 N N . VAL A 1 74 ? -12.170 -0.103 8.169 1.00 96.44 74 VAL A N 1
ATOM 588 C CA . VAL A 1 74 ? -10.701 -0.140 8.111 1.00 96.44 74 VAL A CA 1
ATOM 589 C C . VAL A 1 74 ? -10.217 -1.391 7.388 1.00 96.44 74 VAL A C 1
ATOM 591 O O . VAL A 1 74 ? -10.569 -2.513 7.740 1.00 96.44 74 VAL A O 1
ATOM 594 N N . LEU A 1 75 ? -9.335 -1.198 6.410 1.00 97.31 75 LEU A N 1
ATOM 595 C CA . LEU A 1 75 ? -8.530 -2.260 5.820 1.00 97.31 75 LEU A CA 1
ATOM 596 C C . LEU A 1 75 ? -7.107 -2.173 6.373 1.00 97.31 75 LEU A C 1
ATOM 598 O O . LEU A 1 75 ? -6.396 -1.187 6.162 1.00 97.31 75 LEU A O 1
ATOM 602 N N . ASN A 1 76 ? -6.704 -3.215 7.095 1.00 97.19 76 ASN A N 1
ATOM 603 C CA . ASN A 1 76 ? -5.373 -3.351 7.663 1.00 97.19 76 ASN A CA 1
ATOM 604 C C . ASN A 1 76 ? -4.458 -4.155 6.728 1.00 97.19 76 ASN A C 1
ATOM 606 O O . ASN A 1 76 ? -4.778 -5.292 6.370 1.00 97.19 76 ASN A O 1
ATOM 610 N N . PHE A 1 77 ? -3.317 -3.558 6.390 1.00 96.38 77 PHE A N 1
ATOM 611 C CA . PHE A 1 77 ? -2.209 -4.158 5.658 1.00 96.38 77 PHE A CA 1
ATOM 612 C C . PHE A 1 77 ? -1.065 -4.453 6.621 1.00 96.38 77 PHE A C 1
ATOM 614 O O . PHE A 1 77 ? -0.435 -3.542 7.156 1.00 96.38 77 PHE A O 1
ATOM 621 N N . ASP A 1 78 ? -0.775 -5.731 6.805 1.00 95.38 78 ASP A N 1
ATOM 622 C CA . ASP A 1 78 ? 0.296 -6.201 7.668 1.00 95.38 78 ASP A CA 1
ATOM 623 C C . ASP A 1 78 ? 1.577 -6.429 6.849 1.00 95.38 78 ASP A C 1
ATOM 625 O O . ASP A 1 78 ? 1.799 -7.522 6.318 1.00 95.38 78 ASP A O 1
ATOM 629 N N . PHE A 1 79 ? 2.429 -5.403 6.720 1.00 94.00 79 PHE A N 1
ATOM 630 C CA . PHE A 1 79 ? 3.769 -5.544 6.127 1.00 94.00 79 PHE A CA 1
ATOM 631 C C . PHE A 1 79 ? 4.855 -5.833 7.159 1.00 94.00 79 PHE A C 1
ATOM 633 O O . PHE A 1 79 ? 6.038 -5.707 6.840 1.00 94.00 79 PHE A O 1
ATOM 640 N N . SER A 1 80 ? 4.484 -6.262 8.370 1.00 92.12 80 SER A N 1
ATOM 641 C CA . SER A 1 80 ? 5.473 -6.566 9.397 1.00 92.12 80 SER A CA 1
ATOM 642 C C . SER A 1 80 ? 6.458 -7.646 8.920 1.00 92.12 80 SER A C 1
ATOM 644 O O . SER A 1 80 ? 6.051 -8.723 8.456 1.00 92.12 80 SER A O 1
ATOM 646 N N . GLY A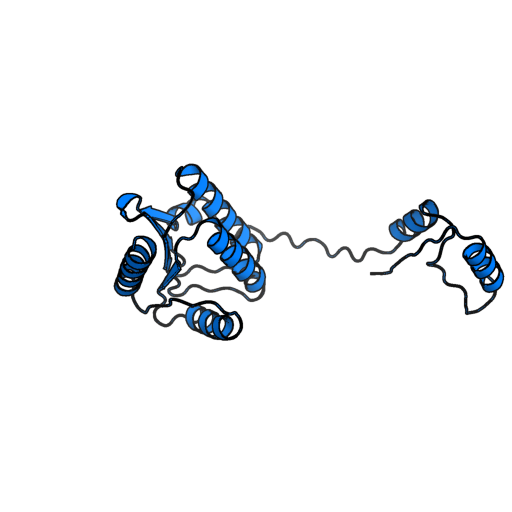 1 81 ? 7.755 -7.319 8.939 1.00 91.06 81 GLY A N 1
ATOM 647 C CA . GLY A 1 81 ? 8.842 -8.180 8.451 1.00 91.06 81 GLY A CA 1
ATOM 648 C C . GLY A 1 81 ? 8.725 -8.615 6.981 1.00 91.06 81 GLY A C 1
ATOM 649 O O . GLY A 1 81 ? 9.317 -9.621 6.589 1.00 91.06 81 GLY A O 1
ATOM 650 N N . PHE A 1 82 ? 7.913 -7.933 6.169 1.00 93.50 82 PHE A N 1
ATOM 651 C CA . PHE A 1 82 ? 7.690 -8.297 4.771 1.00 93.50 82 PHE A CA 1
ATOM 652 C C . PHE A 1 82 ? 8.752 -7.672 3.860 1.00 93.50 82 PHE A C 1
ATOM 654 O O . PHE A 1 82 ? 9.119 -6.511 4.039 1.00 93.50 82 PHE A O 1
ATOM 661 N N . ILE A 1 83 ? 9.225 -8.423 2.860 1.00 93.75 83 ILE A N 1
ATOM 662 C CA . ILE A 1 83 ? 10.293 -7.983 1.957 1.00 93.75 83 ILE A CA 1
ATOM 663 C C . ILE A 1 83 ? 9.783 -7.976 0.516 1.00 93.75 83 ILE A C 1
ATOM 665 O O . ILE A 1 83 ? 9.553 -9.017 -0.092 1.00 93.75 83 ILE A O 1
ATOM 669 N N . PHE A 1 84 ? 9.661 -6.797 -0.083 1.00 93.06 84 PHE A N 1
ATOM 670 C CA . PHE A 1 84 ? 9.391 -6.681 -1.515 1.00 93.06 84 PHE A CA 1
ATOM 671 C C . PHE A 1 84 ? 10.704 -6.798 -2.297 1.00 93.06 84 PHE A C 1
ATOM 673 O O . PHE A 1 84 ? 11.437 -5.813 -2.418 1.00 93.06 84 PHE A O 1
ATOM 680 N N . HIS A 1 85 ? 11.006 -7.980 -2.847 1.00 91.88 85 HIS A N 1
ATOM 681 C CA . HIS A 1 85 ? 12.279 -8.235 -3.536 1.00 91.88 85 HIS A CA 1
ATOM 682 C C . HIS A 1 85 ? 12.324 -7.579 -4.918 1.00 91.88 85 HIS A C 1
ATOM 684 O O . HIS A 1 85 ? 13.347 -7.042 -5.346 1.00 91.88 85 HIS A O 1
ATOM 690 N N . HIS A 1 86 ? 11.199 -7.608 -5.629 1.00 91.00 86 HIS A N 1
ATOM 691 C CA . HIS A 1 86 ? 11.075 -7.068 -6.979 1.00 91.00 86 HIS A CA 1
ATOM 692 C C . HIS A 1 86 ? 9.629 -6.695 -7.306 1.00 91.00 86 HIS A C 1
ATOM 694 O O . HIS A 1 86 ? 8.688 -7.003 -6.576 1.00 91.00 86 HIS A O 1
ATOM 700 N N . SER A 1 87 ? 9.443 -6.079 -8.471 1.00 91.94 87 SER A N 1
ATOM 701 C CA . SER A 1 87 ? 8.143 -5.664 -9.006 1.00 91.94 87 SER A CA 1
ATOM 702 C C . SER A 1 87 ? 7.055 -6.739 -8.974 1.00 91.94 87 SER A C 1
ATOM 704 O O . SER A 1 87 ? 5.900 -6.402 -8.733 1.00 91.94 87 SER A O 1
ATOM 706 N N . ARG A 1 88 ? 7.394 -8.017 -9.201 1.00 92.06 88 ARG A N 1
ATOM 707 C CA . ARG A 1 88 ? 6.404 -9.104 -9.158 1.00 92.06 88 ARG A CA 1
ATOM 708 C C . ARG A 1 88 ? 5.762 -9.271 -7.775 1.00 92.06 88 ARG A C 1
ATOM 710 O O . ARG A 1 88 ? 4.545 -9.309 -7.730 1.00 92.06 88 ARG A O 1
ATOM 717 N N . ASP A 1 89 ? 6.522 -9.261 -6.676 1.00 93.31 89 ASP A N 1
ATOM 718 C CA . ASP A 1 89 ? 5.948 -9.361 -5.321 1.00 93.31 89 ASP A CA 1
ATOM 719 C C . ASP A 1 89 ? 4.963 -8.219 -5.048 1.00 93.31 89 ASP A C 1
ATOM 721 O O . ASP A 1 89 ? 3.903 -8.419 -4.461 1.00 93.31 89 ASP A O 1
ATOM 725 N N . VAL A 1 90 ? 5.304 -7.012 -5.518 1.00 94.44 90 VAL A N 1
ATOM 726 C CA . VAL A 1 90 ? 4.421 -5.847 -5.421 1.00 94.44 90 VAL A CA 1
ATOM 727 C C . VAL A 1 90 ? 3.146 -6.083 -6.226 1.00 94.44 90 VAL A C 1
ATOM 729 O O . VAL A 1 90 ? 2.054 -5.885 -5.710 1.00 94.44 90 VAL A O 1
ATOM 732 N N . ASN A 1 91 ? 3.260 -6.487 -7.490 1.00 95.31 91 ASN A N 1
ATOM 733 C CA . ASN A 1 91 ? 2.087 -6.698 -8.333 1.00 95.31 91 ASN A CA 1
ATOM 734 C C . ASN A 1 91 ? 1.184 -7.787 -7.760 1.00 95.31 91 ASN A C 1
ATOM 736 O O . ASN A 1 91 ? 0.007 -7.517 -7.554 1.00 95.31 91 ASN A O 1
ATOM 740 N N . ASP A 1 92 ? 1.750 -8.942 -7.413 1.00 95.06 92 ASP A N 1
ATOM 741 C CA . ASP A 1 92 ? 1.003 -10.090 -6.907 1.00 95.06 92 ASP A CA 1
ATOM 742 C C . ASP A 1 92 ? 0.266 -9.724 -5.596 1.00 95.06 92 ASP A C 1
ATOM 744 O O . ASP A 1 92 ? -0.913 -10.046 -5.436 1.00 95.06 92 ASP A O 1
ATOM 748 N N . PHE A 1 93 ? 0.903 -8.974 -4.682 1.00 95.81 93 PHE A N 1
ATOM 749 C CA . PHE A 1 93 ? 0.245 -8.526 -3.447 1.00 95.81 93 PHE A CA 1
ATOM 750 C C . PHE A 1 93 ? -0.858 -7.491 -3.704 1.00 95.81 93 PHE A C 1
ATOM 752 O O . PHE A 1 93 ? -1.957 -7.595 -3.161 1.00 95.81 93 PHE A O 1
ATOM 759 N N . TYR A 1 94 ? -0.587 -6.474 -4.526 1.00 96.31 94 TYR A N 1
ATOM 760 C CA . TYR A 1 94 ? -1.560 -5.413 -4.794 1.00 96.31 94 TYR A CA 1
ATOM 761 C C . TYR A 1 94 ? -2.731 -5.888 -5.662 1.00 96.31 94 TYR A C 1
ATOM 763 O O . TYR A 1 94 ? -3.843 -5.399 -5.474 1.00 96.31 94 TYR A O 1
ATOM 771 N N . ASP A 1 95 ? -2.517 -6.839 -6.571 1.00 96.62 95 ASP A N 1
ATOM 772 C CA . ASP A 1 95 ? -3.596 -7.498 -7.313 1.00 96.62 95 ASP A CA 1
ATOM 773 C C . ASP A 1 95 ? -4.508 -8.249 -6.333 1.00 96.62 95 ASP A C 1
ATOM 775 O O . ASP A 1 95 ? -5.723 -8.041 -6.346 1.00 96.62 95 ASP A O 1
ATOM 779 N N . HIS A 1 96 ? -3.920 -9.000 -5.392 1.00 96.62 96 HIS A N 1
ATOM 780 C CA . HIS A 1 96 ? -4.674 -9.677 -4.338 1.00 96.62 96 HIS A CA 1
ATOM 781 C C . HIS A 1 96 ? -5.481 -8.697 -3.470 1.00 96.62 96 HIS A C 1
ATOM 783 O O . HIS A 1 96 ? -6.653 -8.944 -3.193 1.00 96.62 96 HIS A O 1
ATOM 789 N N . ILE A 1 97 ? -4.909 -7.552 -3.077 1.00 96.00 97 ILE A N 1
ATOM 790 C CA . ILE A 1 97 ? -5.652 -6.504 -2.356 1.00 96.00 97 ILE A CA 1
ATOM 791 C C . ILE A 1 97 ? -6.881 -6.057 -3.151 1.00 96.00 97 ILE A C 1
ATOM 793 O O . ILE A 1 97 ? -7.982 -5.997 -2.605 1.00 96.00 97 ILE A O 1
ATOM 797 N N . GLU A 1 98 ? -6.699 -5.711 -4.426 1.00 96.00 98 GLU A N 1
ATOM 798 C CA . GLU A 1 98 ? -7.784 -5.191 -5.260 1.00 96.00 98 GLU A CA 1
ATOM 799 C C . GLU A 1 98 ? -8.892 -6.230 -5.463 1.00 96.00 98 GLU A C 1
ATOM 801 O O . GLU A 1 98 ? -10.071 -5.876 -5.454 1.00 96.00 98 GLU A O 1
ATOM 806 N N . GLU A 1 99 ? -8.537 -7.506 -5.606 1.00 96.19 99 GLU A N 1
ATOM 807 C CA . GLU A 1 99 ? -9.499 -8.611 -5.640 1.00 96.19 99 GLU A CA 1
ATOM 808 C C . GLU A 1 99 ? -10.285 -8.725 -4.331 1.00 96.19 99 GLU A C 1
ATOM 810 O O . GLU A 1 99 ? -11.512 -8.835 -4.357 1.00 96.19 99 GLU A O 1
ATOM 815 N N . ARG A 1 100 ? -9.608 -8.641 -3.179 1.00 95.81 100 ARG A N 1
ATOM 816 C CA . ARG A 1 100 ? -10.252 -8.729 -1.860 1.00 95.81 100 ARG A CA 1
ATOM 817 C C . ARG A 1 100 ? -11.161 -7.535 -1.571 1.00 95.81 100 ARG A C 1
ATOM 819 O O . ARG A 1 100 ? -12.246 -7.736 -1.033 1.00 95.81 100 ARG A O 1
ATOM 826 N N . ILE A 1 101 ? -10.768 -6.322 -1.964 1.00 95.62 101 ILE A N 1
ATOM 827 C CA . ILE A 1 101 ? -11.625 -5.132 -1.847 1.00 95.62 101 ILE A CA 1
ATOM 828 C C . ILE A 1 101 ? -12.887 -5.314 -2.695 1.00 95.62 101 ILE A C 1
ATOM 830 O O . ILE A 1 101 ? -13.986 -5.156 -2.174 1.00 95.62 101 ILE A O 1
ATOM 834 N N . LYS A 1 102 ? -12.764 -5.738 -3.959 1.00 94.38 102 LYS A N 1
ATOM 835 C CA . LYS A 1 102 ? -13.938 -6.013 -4.808 1.00 94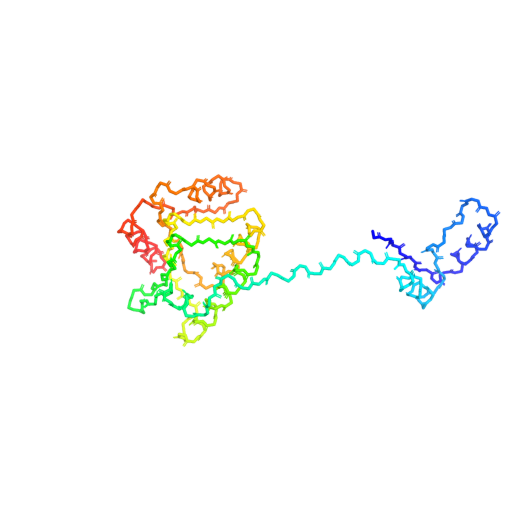.38 102 LYS A CA 1
ATOM 836 C C . LYS A 1 102 ? -14.849 -7.084 -4.206 1.00 94.38 102 LYS A C 1
ATOM 838 O O . LYS A 1 102 ? -16.062 -6.914 -4.194 1.00 94.38 102 LYS A O 1
ATOM 843 N N . ALA A 1 103 ? -14.270 -8.163 -3.680 1.00 93.81 103 ALA A N 1
ATOM 844 C CA . ALA A 1 103 ? -15.023 -9.242 -3.045 1.00 93.81 103 ALA A CA 1
ATOM 845 C C . ALA A 1 103 ? -15.738 -8.809 -1.751 1.00 93.81 103 ALA A C 1
ATOM 847 O O . ALA A 1 103 ? -16.713 -9.445 -1.365 1.00 93.81 103 ALA A O 1
ATOM 848 N N . SER A 1 104 ? -15.281 -7.737 -1.090 1.00 92.50 104 SER A N 1
ATOM 849 C CA . SER A 1 104 ? -15.927 -7.196 0.115 1.00 92.50 104 SER A CA 1
ATOM 850 C C . SER A 1 104 ? -17.258 -6.486 -0.168 1.00 92.50 104 SER A C 1
ATOM 852 O O . SER A 1 104 ? -18.037 -6.275 0.755 1.00 92.50 104 SER A O 1
ATOM 854 N N . GLY A 1 105 ? -17.520 -6.103 -1.425 1.00 91.12 105 GLY A N 1
ATOM 855 C CA . GLY A 1 105 ? -18.696 -5.314 -1.811 1.00 91.12 105 GLY A CA 1
ATOM 856 C C . GLY A 1 105 ? -18.609 -3.822 -1.464 1.00 91.12 105 GLY A C 1
ATOM 857 O O . GLY A 1 105 ? -19.548 -3.084 -1.745 1.00 91.12 105 GLY A O 1
ATOM 858 N N . GLN A 1 106 ? -17.494 -3.364 -0.887 1.00 90.75 106 GLN A N 1
ATOM 859 C CA . GLN A 1 106 ? -17.276 -1.976 -0.486 1.00 90.75 106 GLN A CA 1
ATOM 860 C C . GLN A 1 106 ? -16.082 -1.358 -1.221 1.00 90.75 106 GLN A C 1
ATOM 862 O O . GLN A 1 106 ? -14.961 -1.864 -1.160 1.00 90.75 106 GLN A O 1
ATOM 867 N N . ASP A 1 107 ? -16.315 -0.213 -1.866 1.00 89.81 107 ASP A N 1
ATOM 868 C CA . ASP A 1 107 ? -15.333 0.442 -2.742 1.00 89.81 107 ASP A CA 1
ATOM 869 C C . ASP A 1 107 ? -14.364 1.389 -2.021 1.00 89.81 107 ASP A C 1
ATOM 871 O O . ASP A 1 107 ? -13.365 1.816 -2.602 1.00 89.81 107 ASP A O 1
ATOM 875 N N . LYS A 1 108 ? -14.650 1.774 -0.774 1.00 94.56 108 LYS A N 1
ATOM 876 C CA . LYS A 1 108 ? -13.896 2.809 -0.057 1.00 94.56 108 LYS A CA 1
ATOM 877 C C . LYS A 1 108 ? -13.602 2.397 1.379 1.00 94.56 108 LYS A C 1
ATOM 879 O O . LYS A 1 108 ? -14.521 2.057 2.118 1.00 94.56 108 LYS A O 1
ATOM 884 N N . TRP A 1 109 ? -12.336 2.489 1.776 1.00 96.81 109 TRP A N 1
ATOM 885 C CA . TRP A 1 109 ? -11.830 2.051 3.078 1.00 96.81 109 TRP A CA 1
ATOM 886 C C . TRP A 1 109 ? -10.815 3.048 3.639 1.00 96.81 109 TRP A C 1
ATOM 888 O O . TRP A 1 109 ? -10.059 3.665 2.888 1.00 96.81 109 TRP A O 1
ATOM 898 N N . PHE A 1 110 ? -10.737 3.163 4.962 1.00 96.00 110 PHE A N 1
ATOM 899 C CA . PHE A 1 110 ? -9.557 3.733 5.608 1.00 96.00 110 PHE A CA 1
ATOM 900 C C . PHE A 1 110 ? -8.450 2.684 5.640 1.00 96.00 110 PHE A C 1
ATOM 902 O O . PHE A 1 110 ? -8.679 1.532 6.003 1.00 96.00 110 PHE A O 1
ATOM 909 N N . PHE A 1 111 ? -7.239 3.066 5.258 1.00 96.50 111 PHE A N 1
ATOM 910 C CA . PHE A 1 111 ? -6.105 2.151 5.234 1.00 96.50 111 PHE A CA 1
ATOM 911 C C . PHE A 1 111 ? -5.251 2.316 6.483 1.00 96.50 111 PHE A C 1
ATOM 913 O O . PHE A 1 111 ? -4.741 3.404 6.762 1.00 96.50 111 PHE A O 1
ATOM 920 N N . LEU A 1 112 ? -5.040 1.207 7.183 1.00 96.38 112 LEU A N 1
ATOM 921 C CA . LEU A 1 112 ? -4.073 1.088 8.264 1.00 96.38 112 LEU A CA 1
ATOM 922 C C . LEU A 1 112 ? -2.923 0.207 7.781 1.00 96.38 112 LEU A C 1
ATOM 924 O O . LEU A 1 112 ? -3.150 -0.939 7.416 1.00 96.38 112 LEU A O 1
ATOM 928 N N . ILE A 1 113 ? -1.701 0.729 7.759 1.00 95.06 113 ILE A N 1
ATOM 929 C CA . ILE A 1 113 ? -0.550 0.007 7.203 1.00 95.06 113 ILE A CA 1
ATOM 930 C C . ILE A 1 113 ? 0.511 -0.180 8.289 1.00 95.06 113 ILE A C 1
ATOM 932 O O . ILE A 1 113 ? 1.071 0.803 8.781 1.00 95.06 113 ILE A O 1
ATOM 936 N N . ASP A 1 114 ? 0.808 -1.432 8.618 1.00 94.44 114 ASP A N 1
ATOM 937 C CA . ASP A 1 114 ? 1.953 -1.819 9.439 1.00 94.44 114 ASP A CA 1
ATOM 938 C C . ASP A 1 114 ? 3.200 -1.913 8.563 1.00 94.44 114 ASP A C 1
ATOM 940 O O . ASP A 1 114 ? 3.247 -2.766 7.686 1.00 94.44 114 ASP A O 1
ATOM 944 N N . ASN A 1 115 ? 4.202 -1.062 8.778 1.00 91.00 115 ASN A N 1
ATOM 945 C CA . ASN A 1 115 ? 5.494 -1.134 8.082 1.00 91.00 115 ASN A CA 1
ATOM 946 C C . ASN A 1 115 ? 6.647 -1.529 9.019 1.00 91.00 115 ASN A C 1
ATOM 948 O O . ASN A 1 115 ? 7.807 -1.263 8.702 1.00 91.00 115 ASN A O 1
ATOM 952 N N . THR A 1 116 ? 6.356 -2.120 10.179 1.00 90.19 116 THR A N 1
ATOM 953 C CA . THR A 1 116 ? 7.383 -2.545 11.142 1.00 90.19 116 THR A CA 1
ATOM 954 C C . THR A 1 116 ? 8.342 -3.538 10.485 1.00 90.19 116 THR A C 1
ATOM 956 O O . THR A 1 116 ? 7.913 -4.569 9.982 1.00 90.19 116 THR A O 1
ATOM 959 N N . ASP A 1 117 ? 9.635 -3.217 10.423 1.00 89.19 117 ASP A N 1
ATOM 960 C CA . ASP A 1 117 ? 10.663 -4.041 9.759 1.00 89.19 117 ASP A CA 1
ATOM 961 C C . ASP A 1 117 ? 10.356 -4.442 8.301 1.00 89.19 117 ASP A C 1
ATOM 963 O O . ASP A 1 117 ? 10.957 -5.370 7.759 1.00 89.19 117 ASP A O 1
ATOM 967 N N . CYS A 1 118 ? 9.437 -3.737 7.635 1.00 91.50 118 CYS A N 1
ATOM 968 C CA . CYS A 1 118 ? 9.193 -3.912 6.210 1.00 91.50 118 CYS A CA 1
ATOM 969 C C . CYS A 1 118 ? 10.437 -3.466 5.439 1.00 91.50 118 CYS A C 1
ATOM 971 O O . CYS A 1 118 ? 11.047 -2.450 5.786 1.00 91.50 118 CYS A O 1
ATOM 973 N N . GLN A 1 119 ? 10.796 -4.182 4.378 1.00 90.81 119 GLN A N 1
ATOM 974 C CA . GLN A 1 119 ? 11.882 -3.803 3.482 1.00 90.81 119 GLN A CA 1
ATOM 975 C C . GLN A 1 119 ? 11.397 -3.779 2.038 1.00 90.81 119 GLN A C 1
ATOM 977 O O . GLN A 1 119 ? 10.732 -4.695 1.554 1.00 90.81 119 GLN A O 1
ATOM 982 N N . ILE A 1 120 ? 11.770 -2.730 1.315 1.00 90.25 120 ILE A N 1
ATOM 983 C CA . ILE A 1 120 ? 11.477 -2.607 -0.109 1.00 90.25 120 ILE A CA 1
ATOM 984 C C . ILE A 1 120 ? 12.817 -2.549 -0.825 1.00 90.25 120 ILE A C 1
ATOM 986 O O . ILE A 1 120 ? 13.584 -1.600 -0.664 1.00 90.25 120 ILE A O 1
ATOM 990 N N . MET A 1 121 ? 13.122 -3.582 -1.604 1.00 90.44 121 MET A N 1
ATOM 991 C CA . MET A 1 121 ? 14.385 -3.645 -2.330 1.00 90.44 121 MET A CA 1
ATOM 992 C C . MET A 1 121 ? 14.401 -2.617 -3.473 1.00 90.44 121 MET A C 1
ATOM 994 O O . MET A 1 121 ? 13.342 -2.288 -4.025 1.00 90.44 121 MET A O 1
ATOM 998 N N . PRO A 1 122 ? 15.580 -2.120 -3.901 1.00 87.06 122 PRO A N 1
ATOM 999 C CA . PRO A 1 122 ? 15.698 -1.114 -4.963 1.00 87.06 122 PRO A CA 1
ATOM 1000 C C . PRO A 1 122 ? 14.897 -1.433 -6.237 1.00 87.06 122 PRO A C 1
ATOM 1002 O O . PRO A 1 122 ? 14.251 -0.550 -6.802 1.00 87.06 122 PRO A O 1
ATOM 1005 N N . GLY A 1 123 ? 14.867 -2.705 -6.653 1.00 87.88 123 GLY A N 1
ATOM 1006 C CA . GLY A 1 123 ? 14.127 -3.167 -7.835 1.00 87.88 123 GLY A CA 1
ATOM 1007 C C . GLY A 1 123 ? 12.596 -3.181 -7.691 1.00 87.88 123 GLY A C 1
ATOM 1008 O O . GLY A 1 123 ? 11.890 -3.296 -8.694 1.00 87.88 123 GLY A O 1
ATOM 1009 N N . ALA A 1 124 ? 12.065 -3.058 -6.473 1.00 90.81 124 ALA A N 1
ATOM 1010 C CA . ALA A 1 124 ? 10.630 -3.049 -6.190 1.00 90.81 124 ALA A CA 1
ATOM 1011 C C . ALA A 1 124 ? 10.057 -1.634 -6.001 1.00 90.81 124 ALA A C 1
ATOM 1013 O O . ALA A 1 124 ? 8.872 -1.415 -6.259 1.00 90.81 124 ALA A O 1
ATOM 1014 N N . TRP A 1 125 ? 10.885 -0.661 -5.603 1.00 87.62 125 TRP A N 1
ATOM 1015 C CA . TRP A 1 125 ? 10.448 0.672 -5.163 1.00 87.62 125 TRP A CA 1
ATOM 1016 C C . TRP A 1 125 ? 9.547 1.419 -6.143 1.00 87.62 125 TRP A C 1
ATOM 1018 O O . TRP A 1 125 ? 8.524 1.974 -5.742 1.00 87.62 125 TRP A O 1
ATOM 1028 N N . VAL A 1 126 ? 9.910 1.444 -7.428 1.00 88.25 126 VAL A N 1
ATOM 1029 C CA . VAL A 1 126 ? 9.137 2.176 -8.447 1.00 88.25 126 VAL A CA 1
ATOM 1030 C C . VAL A 1 126 ? 7.723 1.609 -8.557 1.00 88.25 126 VAL A C 1
ATOM 1032 O O . VAL A 1 126 ? 6.749 2.362 -8.563 1.00 88.25 126 VAL A O 1
ATOM 1035 N N . GLN A 1 127 ? 7.601 0.280 -8.591 1.00 92.38 127 GLN A N 1
ATOM 1036 C CA . GLN A 1 127 ? 6.297 -0.374 -8.655 1.00 92.38 127 GLN A CA 1
ATOM 1037 C C . GLN A 1 127 ? 5.530 -0.230 -7.347 1.00 92.38 127 GLN A C 1
ATOM 1039 O O . GLN A 1 127 ? 4.333 0.034 -7.388 1.00 92.38 127 GLN A O 1
ATOM 1044 N N . TYR A 1 128 ? 6.202 -0.321 -6.198 1.00 91.50 128 TYR A N 1
ATOM 1045 C CA . TYR A 1 128 ? 5.576 -0.110 -4.895 1.00 91.50 128 TYR A CA 1
ATOM 1046 C C . TYR A 1 128 ? 4.944 1.283 -4.790 1.00 91.50 128 TYR A C 1
ATOM 1048 O O . TYR A 1 128 ? 3.764 1.403 -4.464 1.00 91.50 128 TYR A O 1
ATOM 1056 N N . ALA A 1 129 ? 5.682 2.335 -5.156 1.00 88.69 129 ALA A N 1
ATOM 1057 C CA . ALA A 1 129 ? 5.168 3.703 -5.154 1.00 88.69 129 ALA A CA 1
ATOM 1058 C C . ALA A 1 129 ? 3.997 3.881 -6.137 1.00 88.69 129 ALA A C 1
ATOM 1060 O O . ALA A 1 129 ? 2.969 4.465 -5.787 1.00 88.69 129 ALA A O 1
ATOM 1061 N N . PHE A 1 130 ? 4.120 3.339 -7.354 1.00 90.50 130 PHE A N 1
ATOM 1062 C CA . PHE A 1 130 ? 3.073 3.420 -8.372 1.00 90.50 130 PHE A CA 1
ATOM 1063 C C . PHE A 1 130 ? 1.784 2.700 -7.948 1.00 90.50 130 PHE A C 1
ATOM 1065 O O . PHE A 1 130 ? 0.704 3.299 -7.962 1.00 90.50 130 PHE A O 1
ATOM 1072 N N . ARG A 1 131 ? 1.883 1.425 -7.546 1.00 94.81 131 ARG A N 1
ATOM 1073 C CA . ARG A 1 131 ? 0.734 0.613 -7.115 1.00 94.81 131 ARG A CA 1
ATOM 1074 C C . ARG A 1 131 ? 0.117 1.188 -5.842 1.00 94.81 131 ARG A C 1
ATOM 1076 O O . ARG A 1 131 ? -1.105 1.311 -5.792 1.00 94.81 131 ARG A O 1
ATOM 1083 N N . GLY A 1 132 ? 0.943 1.637 -4.895 1.00 92.00 132 GLY A N 1
ATOM 1084 C CA . GLY A 1 132 ? 0.530 2.340 -3.682 1.00 92.00 132 GLY A CA 1
ATOM 1085 C C . GLY A 1 132 ? -0.309 3.579 -3.979 1.00 92.00 132 GLY A C 1
ATOM 1086 O O . GLY A 1 132 ? -1.440 3.682 -3.501 1.00 92.00 132 GLY A O 1
ATOM 1087 N N . LYS A 1 133 ? 0.191 4.491 -4.823 1.00 89.50 133 LYS A N 1
ATOM 1088 C CA . LYS A 1 133 ? -0.543 5.701 -5.232 1.00 89.50 133 LYS A CA 1
ATOM 1089 C C . LYS A 1 133 ? -1.863 5.361 -5.925 1.00 89.50 133 LYS A C 1
ATOM 1091 O O . LYS A 1 133 ? -2.895 5.936 -5.589 1.00 89.50 133 LYS A O 1
ATOM 1096 N N . ARG A 1 134 ? -1.849 4.408 -6.863 1.00 93.44 134 ARG A N 1
ATOM 1097 C CA . ARG A 1 134 ? -3.048 3.993 -7.609 1.00 93.44 134 ARG A CA 1
ATOM 1098 C C . ARG A 1 134 ? -4.118 3.396 -6.695 1.00 93.44 134 ARG A C 1
ATOM 1100 O O . ARG A 1 134 ? -5.286 3.749 -6.825 1.00 93.44 134 ARG A O 1
ATOM 1107 N N . LEU A 1 135 ? -3.714 2.528 -5.767 1.00 94.44 135 LEU A N 1
ATOM 1108 C CA . LEU A 1 135 ? -4.611 1.925 -4.784 1.00 94.44 135 LEU A CA 1
ATOM 1109 C C . LEU A 1 135 ? -5.233 2.998 -3.880 1.00 94.44 135 LEU A C 1
ATOM 1111 O O . LEU A 1 135 ? -6.442 2.985 -3.665 1.00 94.44 135 LEU A O 1
ATOM 1115 N N . ASN A 1 136 ? -4.419 3.953 -3.417 1.00 91.00 136 ASN A N 1
ATOM 1116 C CA . ASN A 1 136 ? -4.876 5.067 -2.590 1.00 91.00 136 ASN A CA 1
ATOM 1117 C C . ASN A 1 136 ? -5.938 5.911 -3.302 1.00 91.00 136 ASN A C 1
ATOM 1119 O O . ASN A 1 136 ? -7.041 6.058 -2.790 1.00 91.00 136 ASN A O 1
ATOM 1123 N N . LEU A 1 137 ? -5.642 6.400 -4.509 1.00 91.31 137 LEU A N 1
ATOM 1124 C CA . LEU A 1 137 ? -6.582 7.225 -5.278 1.00 91.31 137 LEU A CA 1
ATOM 1125 C C . LEU A 1 137 ? -7.919 6.515 -5.523 1.00 91.31 137 LEU A C 1
ATOM 1127 O O . LEU A 1 137 ? -8.978 7.141 -5.519 1.00 91.31 137 LEU A O 1
ATOM 1131 N N . ARG A 1 138 ? -7.876 5.197 -5.741 1.00 94.88 138 ARG A N 1
ATOM 1132 C CA . ARG A 1 138 ? -9.066 4.430 -6.096 1.00 94.88 138 ARG A CA 1
ATOM 1133 C C . ARG A 1 138 ? -9.909 4.031 -4.892 1.00 94.88 138 ARG A C 1
ATOM 1135 O O . ARG A 1 138 ? -11.115 4.243 -4.941 1.00 94.88 138 ARG A O 1
ATOM 1142 N N . TYR A 1 139 ? -9.310 3.502 -3.830 1.00 95.56 139 TYR A N 1
ATOM 1143 C CA . TYR A 1 139 ? -10.058 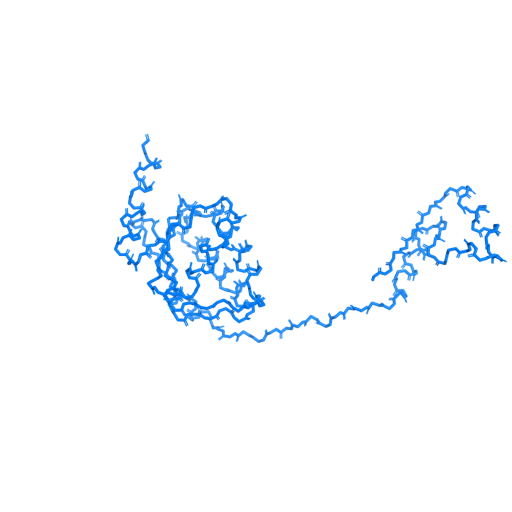2.830 -2.759 1.00 95.56 139 TYR A CA 1
ATOM 1144 C C . TYR A 1 139 ? -9.868 3.446 -1.365 1.00 95.56 139 TYR A C 1
ATOM 1146 O O . TYR A 1 139 ? -10.560 3.044 -0.435 1.00 95.56 139 TYR A O 1
ATOM 1154 N N . SER A 1 140 ? -8.962 4.414 -1.192 1.00 92.94 140 SER A N 1
ATOM 1155 C CA . SER A 1 140 ? -8.691 5.002 0.126 1.00 92.94 140 SER A CA 1
ATOM 1156 C C . SER A 1 140 ? -9.614 6.184 0.428 1.00 92.94 140 SER A C 1
ATOM 1158 O O . SER A 1 140 ? -9.839 7.036 -0.433 1.00 92.94 140 SER A O 1
ATOM 1160 N N . LEU A 1 141 ? -10.115 6.243 1.663 1.00 93.38 141 LEU A N 1
ATOM 1161 C CA . LEU A 1 141 ? -10.680 7.446 2.298 1.00 93.38 141 LEU A CA 1
ATOM 1162 C C . LEU A 1 141 ? -9.625 8.235 3.085 1.00 93.38 141 LEU A C 1
ATOM 1164 O O . LEU A 1 141 ? -9.857 9.358 3.513 1.00 93.38 141 LEU A O 1
ATOM 1168 N N . GLY A 1 142 ? -8.460 7.634 3.292 1.00 92.06 142 GLY A N 1
ATOM 1169 C CA . GLY A 1 142 ? -7.401 8.135 4.149 1.00 92.06 142 GLY A CA 1
ATOM 1170 C C . GLY A 1 142 ? -6.471 6.985 4.501 1.00 92.06 142 GLY A C 1
ATOM 1171 O O . GLY A 1 142 ? -6.895 5.836 4.632 1.00 92.06 142 GLY A O 1
ATOM 1172 N N . SER A 1 143 ? -5.176 7.264 4.608 1.00 92.25 143 SER A N 1
ATOM 1173 C CA . SER A 1 143 ? -4.183 6.227 4.890 1.00 92.25 143 SER A CA 1
ATOM 1174 C C . SER A 1 143 ? -3.226 6.664 5.970 1.00 92.25 143 SER A C 1
ATOM 1176 O O . SER A 1 143 ? -2.630 7.740 5.883 1.00 92.25 143 SER A O 1
ATOM 1178 N N . VAL A 1 144 ? -3.065 5.793 6.961 1.00 93.50 144 VAL A N 1
ATOM 1179 C CA . VAL A 1 144 ? -2.191 5.996 8.109 1.00 93.50 144 VAL A CA 1
ATOM 1180 C C . VAL A 1 144 ? -1.262 4.799 8.235 1.00 93.50 144 VAL A C 1
ATOM 1182 O O . VAL A 1 144 ? -1.662 3.645 8.086 1.00 93.50 144 VAL A O 1
ATOM 1185 N N . ARG A 1 145 ? 0.013 5.089 8.474 1.00 91.75 145 ARG A N 1
ATOM 1186 C CA . ARG A 1 145 ? 1.085 4.103 8.593 1.00 91.75 145 ARG A CA 1
ATOM 1187 C C . ARG A 1 145 ? 1.571 4.086 10.031 1.00 91.75 145 ARG A C 1
ATOM 1189 O O . ARG A 1 145 ? 1.671 5.147 10.640 1.00 91.75 145 ARG A O 1
ATOM 1196 N N . TYR A 1 146 ? 1.944 2.927 10.554 1.00 90.75 146 TYR A N 1
ATOM 1197 C CA . TYR A 1 146 ? 2.760 2.850 11.764 1.00 90.75 146 TYR A CA 1
ATOM 1198 C C . TYR A 1 146 ? 3.987 1.987 11.519 1.00 90.75 146 TYR A C 1
ATOM 1200 O O . TYR A 1 146 ? 3.934 1.011 10.771 1.00 90.75 146 TYR A O 1
ATOM 1208 N N . ALA A 1 147 ? 5.121 2.437 12.047 1.00 81.69 147 ALA A N 1
ATOM 1209 C CA . ALA A 1 147 ? 6.417 1.896 11.664 1.00 81.69 147 ALA A CA 1
ATOM 1210 C C . ALA A 1 147 ? 7.505 2.298 12.680 1.00 81.69 147 ALA A C 1
ATOM 1212 O O . ALA A 1 147 ? 8.333 3.168 12.377 1.00 81.69 147 ALA A O 1
ATOM 1213 N N . PRO A 1 148 ? 7.495 1.736 13.900 1.00 70.31 148 PRO A N 1
ATOM 1214 C CA . PRO A 1 148 ? 8.475 2.079 14.924 1.00 70.31 148 PRO A CA 1
ATOM 1215 C C . PRO A 1 148 ? 9.883 1.721 14.433 1.00 70.31 148 PRO A C 1
ATOM 1217 O O . PRO A 1 148 ? 10.165 0.569 14.130 1.00 70.31 148 PRO A O 1
ATOM 1220 N N . GLY A 1 149 ? 10.759 2.721 14.301 1.00 66.06 149 GLY A N 1
ATOM 1221 C CA . GLY A 1 149 ? 12.187 2.519 14.019 1.00 66.06 149 GLY A CA 1
ATOM 1222 C C . GLY A 1 149 ? 12.565 1.920 12.655 1.00 66.06 149 GLY A C 1
ATOM 1223 O O . GLY A 1 149 ? 13.750 1.718 12.419 1.00 66.06 149 GLY A O 1
ATOM 1224 N N . SER A 1 150 ? 11.616 1.653 11.748 1.00 71.19 150 SER A N 1
ATOM 1225 C CA . SER A 1 150 ? 11.938 0.974 10.479 1.00 71.19 150 SER A CA 1
ATOM 1226 C C . SER A 1 150 ? 12.685 1.870 9.476 1.00 71.19 150 SER A C 1
ATOM 1228 O O . SER A 1 150 ? 12.363 3.052 9.305 1.00 71.19 150 SER A O 1
ATOM 1230 N N . GLU A 1 151 ? 13.626 1.278 8.733 1.00 72.94 151 GLU A N 1
ATOM 1231 C CA . GLU A 1 151 ? 14.316 1.925 7.603 1.00 72.94 151 GLU A CA 1
ATOM 1232 C C . GLU A 1 151 ? 13.321 2.369 6.516 1.00 72.94 151 GLU A C 1
ATOM 1234 O O . GLU A 1 151 ? 13.402 3.483 5.992 1.00 72.94 151 GLU A O 1
ATOM 1239 N N . THR A 1 152 ? 12.297 1.550 6.256 1.00 74.94 152 THR A N 1
ATOM 1240 C CA . THR A 1 152 ? 11.213 1.876 5.320 1.00 74.94 152 THR A CA 1
ATOM 1241 C C . THR A 1 152 ? 10.476 3.155 5.710 1.00 74.94 152 THR A C 1
ATOM 1243 O O . THR A 1 152 ? 10.159 3.967 4.840 1.00 74.94 152 THR A O 1
ATOM 1246 N N . ALA A 1 153 ? 10.242 3.406 7.001 1.00 73.56 153 ALA A N 1
ATOM 1247 C CA . ALA A 1 153 ? 9.642 4.664 7.437 1.00 73.56 153 ALA A CA 1
ATOM 1248 C C . ALA A 1 153 ? 10.533 5.871 7.124 1.00 73.56 153 ALA A C 1
ATOM 1250 O O . ALA A 1 153 ? 10.020 6.915 6.723 1.00 73.56 153 ALA A O 1
ATOM 1251 N N . ALA A 1 154 ? 11.852 5.747 7.297 1.00 76.81 154 ALA A N 1
ATOM 1252 C CA . ALA A 1 154 ? 12.793 6.814 6.965 1.00 76.81 154 ALA A CA 1
ATOM 1253 C C . ALA A 1 154 ? 12.805 7.111 5.455 1.00 76.81 154 ALA A C 1
ATOM 1255 O O . ALA A 1 154 ? 12.742 8.276 5.061 1.00 76.81 154 ALA A O 1
ATOM 1256 N N . GLU A 1 155 ? 12.799 6.076 4.611 1.00 77.94 155 GLU A N 1
ATOM 1257 C CA . GLU A 1 155 ? 12.754 6.226 3.150 1.00 77.94 155 GLU A CA 1
ATOM 1258 C C . GLU A 1 155 ? 11.423 6.829 2.671 1.00 77.94 155 GLU A C 1
ATOM 1260 O O . GLU A 1 155 ? 11.417 7.743 1.845 1.00 77.94 155 GLU A O 1
ATOM 1265 N N . ILE A 1 156 ? 10.287 6.377 3.223 1.00 76.00 156 ILE A N 1
ATOM 1266 C CA . ILE A 1 156 ? 8.967 6.939 2.895 1.00 76.00 156 ILE A CA 1
ATOM 1267 C C . ILE A 1 156 ? 8.901 8.417 3.287 1.00 76.00 156 ILE A C 1
ATOM 1269 O O . ILE A 1 156 ? 8.408 9.215 2.491 1.00 76.00 156 ILE A O 1
ATOM 1273 N N . ARG A 1 157 ? 9.403 8.805 4.470 1.00 77.12 157 ARG A N 1
ATOM 1274 C CA . ARG A 1 157 ? 9.452 10.220 4.885 1.00 77.12 157 ARG A CA 1
ATOM 1275 C C . ARG A 1 157 ? 10.264 11.052 3.898 1.00 77.12 157 ARG A C 1
ATOM 1277 O O . ARG A 1 157 ? 9.715 11.987 3.323 1.00 77.12 157 ARG A O 1
ATOM 1284 N N . ARG A 1 158 ? 11.503 10.634 3.610 1.00 76.88 158 ARG A N 1
ATOM 1285 C CA . ARG A 1 158 ? 12.395 11.330 2.667 1.00 76.88 158 ARG A CA 1
ATOM 1286 C C . ARG A 1 158 ? 11.754 11.506 1.291 1.00 76.88 158 ARG A C 1
ATOM 1288 O O . ARG A 1 158 ? 11.882 12.549 0.663 1.00 76.88 158 ARG A O 1
ATOM 1295 N N . ARG A 1 159 ? 11.042 10.490 0.798 1.00 69.88 159 ARG A N 1
ATOM 1296 C CA . ARG A 1 159 ? 10.368 10.574 -0.506 1.00 69.88 159 ARG A CA 1
ATOM 1297 C C . ARG A 1 159 ? 9.077 11.384 -0.470 1.00 69.88 159 ARG A C 1
ATOM 1299 O O . ARG A 1 159 ? 8.758 12.003 -1.480 1.00 69.88 159 ARG A O 1
ATOM 1306 N N . SER A 1 160 ? 8.367 11.419 0.654 1.00 65.12 160 SER A N 1
ATOM 1307 C CA . SER A 1 160 ? 7.173 12.263 0.817 1.00 65.12 160 SER A CA 1
ATOM 1308 C C . SER A 1 160 ? 7.536 13.750 0.808 1.00 65.12 160 SER A C 1
ATOM 1310 O O . SER A 1 160 ? 6.788 14.556 0.282 1.00 65.12 160 SER A O 1
ATOM 1312 N N . GLU A 1 161 ? 8.727 14.126 1.276 1.00 62.19 161 GLU A N 1
ATOM 1313 C CA . GLU A 1 161 ? 9.226 15.507 1.137 1.00 62.19 161 GLU A CA 1
ATOM 1314 C C . GLU A 1 161 ? 9.377 15.927 -0.337 1.00 62.19 161 GLU A C 1
ATOM 1316 O O . GLU A 1 161 ? 9.211 17.095 -0.675 1.00 62.19 161 GLU A O 1
ATOM 1321 N N . SER A 1 162 ? 9.644 14.968 -1.232 1.00 59.41 162 SER A N 1
ATOM 1322 C CA . SER A 1 162 ? 9.729 15.199 -2.683 1.00 59.41 162 SER A CA 1
ATOM 1323 C C . SER A 1 162 ? 8.400 15.031 -3.432 1.00 59.41 162 SER A C 1
ATOM 1325 O O . SER A 1 162 ? 8.295 15.420 -4.595 1.00 59.41 162 SER A O 1
ATOM 1327 N N . GLN A 1 163 ? 7.399 14.410 -2.805 1.00 54.97 163 GLN A N 1
ATOM 1328 C CA . GLN A 1 163 ? 6.107 14.083 -3.406 1.00 54.97 163 GLN A CA 1
ATOM 1329 C C . GLN A 1 163 ? 5.008 14.573 -2.474 1.00 54.97 163 GLN A C 1
ATOM 1331 O O . GLN A 1 163 ? 4.770 13.925 -1.467 1.00 54.97 163 GLN A O 1
ATOM 1336 N N . ASP A 1 164 ? 4.354 15.676 -2.838 1.00 55.06 164 ASP A N 1
ATOM 1337 C CA . ASP A 1 164 ? 3.309 16.418 -2.110 1.00 55.06 164 ASP A CA 1
ATOM 1338 C C . ASP A 1 164 ? 2.173 15.529 -1.533 1.00 55.06 164 ASP A C 1
ATOM 1340 O O . ASP A 1 164 ? 1.068 15.428 -2.068 1.00 55.06 164 ASP A O 1
ATOM 1344 N N . PHE A 1 165 ? 2.480 14.771 -0.479 1.00 58.31 165 PHE A N 1
ATOM 1345 C CA . PHE A 1 165 ? 1.614 13.784 0.154 1.00 58.31 165 PHE A CA 1
ATOM 1346 C C . PHE A 1 165 ? 1.946 13.696 1.644 1.00 58.31 165 PHE A C 1
ATOM 1348 O O . PHE A 1 165 ? 3.103 13.535 2.030 1.00 58.31 165 PHE A O 1
ATOM 1355 N N . SER A 1 166 ? 0.917 13.741 2.496 1.00 62.16 166 SER A N 1
ATOM 1356 C CA . SER A 1 166 ? 1.099 13.589 3.941 1.00 62.16 166 SER A CA 1
ATOM 1357 C C . SER A 1 166 ? 1.483 12.143 4.285 1.00 62.16 166 SER A C 1
ATOM 1359 O O . SER A 1 166 ? 0.662 11.236 4.105 1.00 62.16 166 SER A O 1
ATOM 1361 N N . PRO A 1 167 ? 2.689 11.881 4.827 1.00 69.88 167 PRO A N 1
ATOM 1362 C CA . PRO A 1 167 ? 3.141 10.517 5.087 1.00 69.88 167 PRO A CA 1
ATOM 1363 C C . PRO A 1 167 ? 2.262 9.787 6.118 1.00 69.88 167 PRO A C 1
ATOM 1365 O O . PRO A 1 167 ? 2.187 8.553 6.076 1.00 69.88 167 PRO A O 1
ATOM 1368 N N . ASN A 1 168 ? 1.580 10.530 7.009 1.00 81.94 168 ASN A N 1
ATOM 1369 C CA . ASN A 1 168 ? 0.728 10.022 8.096 1.00 81.94 168 ASN A CA 1
ATOM 1370 C C . ASN A 1 168 ? 1.369 8.834 8.837 1.00 81.94 168 ASN A C 1
ATOM 1372 O O . ASN A 1 168 ? 0.720 7.815 9.072 1.00 81.94 168 ASN A O 1
ATOM 1376 N N . ILE A 1 169 ? 2.664 8.939 9.153 1.00 84.81 169 ILE A N 1
ATOM 1377 C CA . ILE A 1 169 ? 3.408 7.894 9.865 1.00 84.81 169 ILE A CA 1
ATOM 1378 C C . ILE A 1 169 ? 3.323 8.151 11.369 1.00 84.81 169 ILE A C 1
ATOM 1380 O O . ILE A 1 169 ? 3.652 9.240 11.836 1.00 84.81 169 ILE A O 1
ATOM 1384 N N . ARG A 1 170 ? 2.924 7.126 12.118 1.00 88.31 170 ARG A N 1
ATOM 1385 C CA . ARG A 1 170 ? 2.872 7.077 13.582 1.00 88.31 170 ARG A CA 1
ATOM 1386 C C . ARG A 1 170 ? 3.866 6.055 14.126 1.00 88.31 170 ARG A C 1
ATOM 1388 O O . ARG A 1 170 ? 4.386 5.222 13.380 1.00 88.31 170 ARG A O 1
ATOM 1395 N N . ASN A 1 171 ? 4.137 6.124 15.425 1.00 85.75 171 ASN A N 1
ATOM 1396 C CA . ASN A 1 171 ? 5.046 5.179 16.066 1.00 85.75 171 ASN A CA 1
ATOM 1397 C C . ASN A 1 171 ? 4.309 3.903 16.467 1.00 85.75 171 ASN A C 1
ATOM 1399 O O . ASN A 1 171 ? 4.885 2.821 16.398 1.00 85.75 171 ASN A O 1
ATOM 1403 N N . THR A 1 172 ? 3.029 4.013 16.836 1.00 90.25 172 THR A N 1
ATOM 1404 C CA . THR A 1 172 ? 2.238 2.870 17.305 1.00 90.25 172 THR A CA 1
ATOM 1405 C C . THR A 1 172 ? 0.956 2.662 16.506 1.00 90.25 172 THR A C 1
ATOM 1407 O O . THR A 1 172 ? 0.407 3.580 15.890 1.00 90.25 172 THR A O 1
ATOM 1410 N N . ARG A 1 173 ? 0.429 1.434 16.571 1.00 92.06 173 ARG A N 1
ATOM 1411 C CA . ARG A 1 173 ? -0.878 1.092 15.999 1.00 92.06 173 ARG A CA 1
ATOM 1412 C C . ARG A 1 173 ? -2.015 1.910 16.619 1.00 92.06 173 ARG A C 1
ATOM 1414 O O . ARG A 1 173 ? -2.927 2.309 15.902 1.00 92.06 173 ARG A O 1
ATOM 1421 N N . ALA A 1 174 ? -1.970 2.155 17.929 1.00 93.06 174 ALA A N 1
ATOM 1422 C CA . ALA A 1 174 ? -3.011 2.901 18.636 1.00 93.06 174 ALA A CA 1
ATOM 1423 C C . ALA A 1 174 ? -3.099 4.354 18.143 1.00 93.06 174 ALA A C 1
ATOM 1425 O O . ALA A 1 174 ? -4.182 4.824 17.806 1.00 93.06 174 ALA A O 1
ATOM 1426 N N . GLU A 1 175 ? -1.957 5.030 17.999 1.00 92.56 175 GLU A N 1
ATOM 1427 C CA . GLU A 1 175 ? -1.888 6.374 17.410 1.00 92.56 175 GLU A CA 1
ATOM 1428 C C . GLU A 1 175 ? -2.380 6.394 15.958 1.00 92.56 175 GLU A C 1
ATOM 1430 O O . GLU A 1 175 ? -3.043 7.338 15.529 1.00 92.56 175 GLU A O 1
ATOM 1435 N N . ALA A 1 176 ? -2.055 5.354 15.185 1.00 93.38 176 ALA A N 1
ATOM 1436 C CA . ALA A 1 176 ? -2.497 5.259 13.801 1.00 93.38 176 ALA A CA 1
ATOM 1437 C C . ALA A 1 176 ? -4.020 5.111 13.687 1.00 93.38 176 ALA A C 1
ATOM 1439 O O . ALA A 1 176 ? -4.639 5.774 12.856 1.00 93.38 176 ALA A O 1
ATOM 1440 N N . LEU A 1 177 ? -4.628 4.302 14.556 1.00 94.00 177 LEU A N 1
ATOM 1441 C CA . LEU A 1 177 ? -6.082 4.172 14.645 1.00 94.00 177 LEU A CA 1
ATOM 1442 C C . LEU A 1 177 ? -6.754 5.463 15.120 1.00 94.00 177 LEU A C 1
ATOM 1444 O O . LEU A 1 177 ? -7.758 5.861 14.536 1.00 94.00 177 LEU A O 1
ATOM 1448 N N . ALA A 1 178 ? -6.184 6.147 16.116 1.00 94.38 178 ALA A N 1
ATOM 1449 C CA . ALA A 1 178 ? -6.690 7.443 16.566 1.00 94.38 178 ALA A CA 1
ATOM 1450 C C . ALA A 1 178 ? -6.693 8.474 15.424 1.00 94.38 178 ALA A C 1
ATOM 1452 O O . ALA A 1 178 ? -7.677 9.183 15.231 1.00 94.38 178 ALA A O 1
ATOM 1453 N N . ARG A 1 179 ? -5.648 8.496 14.585 1.00 94.12 179 ARG A N 1
ATOM 1454 C CA . ARG A 1 179 ? -5.622 9.380 13.411 1.00 94.12 179 ARG A CA 1
ATOM 1455 C C . ARG A 1 179 ? -6.672 9.004 12.359 1.00 94.12 179 ARG A C 1
ATOM 1457 O O . ARG A 1 179 ? -7.230 9.896 11.730 1.00 94.12 179 ARG A O 1
ATOM 1464 N N . ILE A 1 180 ? -6.949 7.716 12.149 1.00 94.06 180 ILE A N 1
ATOM 1465 C CA . ILE A 1 180 ? -8.044 7.289 11.257 1.00 94.06 180 ILE A CA 1
ATOM 1466 C C . ILE A 1 180 ? -9.393 7.786 11.792 1.00 94.06 180 ILE A C 1
ATOM 1468 O O . ILE A 1 180 ? -10.216 8.267 11.019 1.00 94.06 180 ILE A O 1
ATOM 1472 N N . GLU A 1 181 ? -9.607 7.713 13.106 1.00 93.56 181 GLU A N 1
ATOM 1473 C CA . GLU A 1 181 ? -10.816 8.230 13.751 1.00 93.56 181 GLU A CA 1
ATOM 1474 C C . GLU A 1 181 ? -10.990 9.740 13.529 1.00 93.56 181 GLU A C 1
ATOM 1476 O O . GLU A 1 181 ? -12.075 10.185 13.158 1.00 93.56 181 GLU A O 1
ATOM 1481 N N . GLU A 1 182 ? -9.919 10.521 13.674 1.00 92.81 182 GLU A N 1
ATOM 1482 C CA . GLU A 1 182 ? -9.922 11.954 13.351 1.00 92.81 182 GLU A CA 1
ATOM 1483 C C . GLU A 1 182 ? -10.277 12.210 11.876 1.00 92.81 182 GLU A C 1
ATOM 1485 O O . GLU A 1 182 ? -11.191 12.983 11.597 1.00 92.81 182 GLU A O 1
ATOM 1490 N N . MET A 1 183 ? -9.625 11.514 10.932 1.00 91.81 183 MET A N 1
ATOM 1491 C CA . MET A 1 183 ? -9.917 11.637 9.493 1.00 91.81 183 MET A CA 1
ATOM 1492 C C . MET A 1 183 ? -11.375 11.306 9.169 1.00 91.81 183 MET A C 1
ATOM 1494 O O . MET A 1 183 ? -11.992 11.939 8.312 1.00 91.81 183 MET A O 1
ATOM 1498 N N . ARG A 1 184 ? -11.947 10.309 9.852 1.00 90.88 184 ARG A N 1
ATOM 1499 C CA . ARG A 1 184 ? -13.349 9.935 9.665 1.00 90.88 184 ARG A CA 1
ATOM 1500 C C . ARG A 1 184 ? -14.282 11.068 10.077 1.00 90.88 184 ARG A C 1
ATOM 1502 O O . ARG A 1 184 ? -15.225 11.366 9.345 1.00 90.88 184 ARG A O 1
ATOM 1509 N N . ARG A 1 185 ? -14.002 11.726 11.204 1.00 91.94 185 ARG A N 1
ATOM 1510 C CA . ARG A 1 185 ? -14.767 12.896 11.664 1.00 91.94 185 ARG A CA 1
ATOM 1511 C C . ARG A 1 185 ? -14.622 14.073 10.703 1.00 91.94 185 ARG A C 1
ATOM 1513 O O . ARG A 1 185 ? -15.629 14.678 10.369 1.00 91.94 185 ARG A O 1
ATOM 1520 N N . GLU A 1 186 ? -13.413 14.329 10.202 1.00 88.62 186 GLU A N 1
ATOM 1521 C CA . GLU A 1 186 ? -13.141 15.364 9.187 1.00 88.62 186 GLU A CA 1
ATOM 1522 C C . GLU A 1 186 ? -13.915 15.124 7.880 1.00 88.62 186 GLU A C 1
ATOM 1524 O O . GLU A 1 186 ? -14.327 16.075 7.231 1.00 88.62 186 GLU A O 1
ATOM 1529 N N . THR A 1 187 ? -14.124 13.861 7.494 1.00 82.56 187 THR A N 1
ATOM 1530 C CA . THR A 1 187 ? -14.817 13.496 6.243 1.00 82.56 187 THR A CA 1
ATOM 1531 C C . THR A 1 187 ? -16.345 13.488 6.387 1.00 82.56 187 THR A C 1
ATOM 1533 O O . THR A 1 187 ? -17.057 13.561 5.389 1.00 82.56 187 THR A O 1
ATOM 1536 N N . THR A 1 188 ? -16.853 13.350 7.615 1.00 74.62 188 THR A N 1
ATOM 1537 C CA . THR A 1 188 ? -18.298 13.268 7.907 1.00 74.62 188 THR A CA 1
ATOM 1538 C C . THR A 1 188 ? -18.883 14.617 8.350 1.00 74.62 188 THR A C 1
ATOM 1540 O O . THR A 1 188 ? -20.104 14.769 8.369 1.00 74.62 188 THR A O 1
ATOM 1543 N N . SER A 1 189 ? -18.028 15.574 8.727 1.00 58.62 189 SER A N 1
ATOM 1544 C CA . SER A 1 189 ? -18.409 16.946 9.089 1.00 58.62 189 SER A CA 1
ATOM 1545 C C . SER A 1 189 ? -18.597 17.841 7.872 1.00 58.62 189 SER A C 1
ATOM 1547 O O . SER A 1 189 ? -19.328 18.840 8.054 1.00 58.62 189 SER A O 1
#

Foldseek 3Di:
DDAAEEDQDPVLVVVQVVCVPDPPHDPRYYNDDVVNVVVVVPPPDPPPPDPDDDAPDDLVRLVVQWDADVVLLEIEGRLALPEAAAQVNLCVNLVSVVVVCVVVVAWAGAYEYECANHYYDPRRVVNNVVSVVVSCVGHYLYYAYEYAPYPVLVVLVVVCVVPVDDSNYDPDSVSRSVVSVVSVVVVVD

Sequence (189 aa):
MGSVRFDASPETAAQIERAARTDAFDPNLFTNRDDAVARLDRMPTKRTQKVLHAPNYTTAEFTRRLRFDPDAQVLNFDFSGFIFHHSRDVNDFYDHIEERIKASGQDKWFFLIDNTDCQIMPGAWVQYAFRGKRLNLRYSLGSVRYAPGSETAAEIRRRSESQDFSPNIRNTRAEALARIEEMRRETTS

Organism: NCBI:txid441103

Secondary structure (DSSP, 8-state):
----EE---HHHHHHHHHHTTSTT--TTEESSHHHHHHHHHHS---------PPPSS-HHHHHHTEEEETTTTEEEEE-TT-EE-SHHHHHHHHHHHHHHHHHHT-S-EEEEEE-TT-EE-TTTHHHHHHHHHHHHHHHEEEEEEE-TT-HHHHHHHHHHHHTTS---EESSHHHHHHHHHHHHHHHH-